Protein AF-A0A523PWW1-F1 (afdb_monomer_lite)

Structure (mmCIF, N/CA/C/O backbone):
data_AF-A0A523PWW1-F1
#
_entry.id   AF-A0A523PWW1-F1
#
loop_
_atom_site.group_PDB
_atom_site.id
_atom_site.type_symbol
_atom_site.label_atom_id
_atom_site.label_alt_id
_atom_site.label_comp_id
_atom_site.label_asym_id
_atom_site.label_entity_id
_atom_site.label_seq_id
_atom_site.pdbx_PDB_ins_code
_atom_site.Cartn_x
_atom_site.Cartn_y
_atom_site.Cartn_z
_atom_site.occupancy
_atom_site.B_iso_or_equiv
_atom_site.auth_seq_id
_atom_site.auth_comp_id
_atom_site.auth_asym_id
_atom_site.auth_atom_id
_atom_site.pdbx_PDB_model_num
ATOM 1 N N . MET A 1 1 ? 11.930 -10.398 27.145 1.00 34.47 1 MET A N 1
ATOM 2 C CA . MET A 1 1 ? 10.927 -10.037 28.174 1.00 34.47 1 MET A CA 1
ATOM 3 C C . MET A 1 1 ? 10.268 -8.745 27.721 1.00 34.47 1 MET A C 1
ATOM 5 O O . MET A 1 1 ? 10.988 -7.777 27.529 1.00 34.47 1 MET A O 1
ATOM 9 N N . THR A 1 2 ? 8.967 -8.759 27.427 1.00 40.06 2 THR A N 1
ATOM 10 C CA . THR A 1 2 ? 8.232 -7.595 26.896 1.00 40.06 2 THR A CA 1
ATOM 11 C C . THR A 1 2 ? 8.011 -6.539 27.982 1.00 40.06 2 THR A C 1
ATOM 13 O O . THR A 1 2 ? 7.953 -6.865 29.172 1.00 40.06 2 THR A O 1
ATOM 16 N N . ASN A 1 3 ? 7.827 -5.278 27.579 1.00 47.38 3 ASN A N 1
ATOM 17 C CA . ASN A 1 3 ? 7.502 -4.171 28.491 1.00 47.38 3 ASN A CA 1
ATOM 18 C C . ASN A 1 3 ? 6.220 -4.427 29.312 1.00 47.38 3 ASN A C 1
ATOM 20 O O . ASN A 1 3 ? 6.036 -3.839 30.374 1.00 47.38 3 ASN A O 1
ATOM 24 N N . PHE A 1 4 ? 5.356 -5.342 28.859 1.00 46.84 4 PHE A N 1
ATOM 25 C CA . PHE A 1 4 ? 4.123 -5.742 29.539 1.00 46.84 4 PHE A CA 1
ATOM 26 C C . PHE A 1 4 ? 4.321 -6.610 30.794 1.00 46.84 4 PHE A C 1
ATOM 28 O O . PHE A 1 4 ? 3.427 -6.654 31.636 1.00 46.84 4 PHE A O 1
ATOM 35 N N . VAL A 1 5 ? 5.465 -7.286 30.960 1.00 45.06 5 VAL A N 1
ATOM 36 C CA . VAL A 1 5 ? 5.684 -8.236 32.077 1.00 45.06 5 VAL A CA 1
ATOM 37 C C . VAL A 1 5 ? 6.256 -7.553 33.331 1.00 45.06 5 VAL A C 1
ATOM 39 O O . VAL A 1 5 ? 6.226 -8.119 34.421 1.00 45.06 5 VAL A O 1
ATOM 42 N N . MET A 1 6 ? 6.736 -6.309 33.221 1.00 41.34 6 MET A N 1
ATOM 43 C CA . MET A 1 6 ? 7.438 -5.607 34.310 1.00 41.34 6 MET A CA 1
ATOM 44 C C . MET A 1 6 ? 6.526 -5.014 35.398 1.00 41.34 6 MET A C 1
ATOM 46 O O . MET A 1 6 ? 7.018 -4.512 36.406 1.00 41.34 6 MET A O 1
ATOM 50 N N . SER A 1 7 ? 5.204 -5.101 35.259 1.00 43.38 7 SER A N 1
ATOM 51 C CA . SER A 1 7 ? 4.273 -4.657 36.298 1.00 43.38 7 SER A CA 1
ATOM 52 C C . SER A 1 7 ? 3.222 -5.724 36.558 1.00 43.38 7 SER A C 1
ATOM 54 O O . SER A 1 7 ? 2.503 -6.116 35.640 1.00 43.38 7 SER A O 1
ATOM 56 N N . LYS A 1 8 ? 3.082 -6.143 37.821 1.00 37.78 8 LYS A N 1
ATOM 57 C CA . LYS A 1 8 ? 1.911 -6.881 38.311 1.00 37.78 8 LYS A CA 1
ATOM 58 C C . LYS A 1 8 ? 0.672 -5.983 38.194 1.00 37.78 8 LYS A C 1
ATOM 60 O O . LYS A 1 8 ? 0.225 -5.403 39.179 1.00 37.78 8 LYS A O 1
ATOM 65 N N . PHE A 1 9 ? 0.123 -5.831 36.992 1.00 48.97 9 PHE A N 1
ATOM 66 C CA . PHE A 1 9 ? -1.240 -5.345 36.846 1.00 48.97 9 PHE A CA 1
ATOM 67 C C . PHE A 1 9 ? -2.155 -6.471 37.315 1.00 48.97 9 PHE A C 1
ATOM 69 O O . PHE A 1 9 ? -2.213 -7.534 36.703 1.00 48.97 9 PHE A O 1
ATOM 76 N N . VAL A 1 10 ? -2.857 -6.246 38.423 1.00 49.38 10 VAL A N 1
ATOM 77 C CA . VAL A 1 10 ? -4.051 -7.029 38.734 1.00 49.38 10 VAL A CA 1
ATOM 78 C C . VAL A 1 10 ? -5.011 -6.788 37.570 1.00 49.38 10 VAL A C 1
ATOM 80 O O . VAL A 1 10 ? -5.411 -5.647 37.329 1.00 49.38 10 VAL A O 1
ATOM 83 N N . ILE A 1 11 ? -5.310 -7.831 36.794 1.00 56.62 11 ILE A N 1
ATOM 84 C CA . ILE A 1 11 ? -6.313 -7.753 35.730 1.00 56.62 11 ILE A CA 1
ATOM 85 C C . ILE A 1 11 ? -7.660 -7.623 36.432 1.00 56.62 11 ILE A C 1
ATOM 87 O O . ILE A 1 11 ? -8.215 -8.608 36.902 1.00 56.62 11 ILE A O 1
ATOM 91 N N . ILE A 1 12 ? -8.148 -6.391 36.556 1.00 68.12 12 ILE A N 1
ATOM 92 C CA . ILE A 1 12 ? -9.502 -6.129 37.039 1.00 68.12 12 ILE A CA 1
ATOM 93 C C . ILE A 1 12 ? -10.409 -6.132 35.815 1.00 68.12 12 ILE A C 1
ATOM 95 O O . ILE A 1 12 ? -10.272 -5.269 34.939 1.00 68.12 12 ILE A O 1
ATOM 99 N N . MET A 1 13 ? -11.324 -7.097 35.777 1.00 83.75 13 MET A N 1
ATOM 100 C CA . MET A 1 13 ? -12.332 -7.200 34.726 1.00 83.75 13 MET A CA 1
ATOM 101 C C . MET A 1 13 ? -13.246 -5.967 34.747 1.00 83.75 13 MET A C 1
ATOM 103 O O . MET A 1 13 ? -13.501 -5.353 35.793 1.00 83.75 13 MET A O 1
ATOM 107 N N . ILE A 1 14 ? -13.789 -5.598 33.592 1.00 89.75 14 ILE A N 1
ATOM 108 C CA . ILE A 1 14 ? -14.749 -4.503 33.475 1.00 89.75 14 ILE A CA 1
ATOM 109 C C . ILE A 1 14 ? -16.017 -4.805 34.280 1.00 89.75 14 ILE A C 1
ATOM 111 O O . ILE A 1 14 ? -16.565 -3.912 34.920 1.00 89.75 14 ILE A O 1
ATOM 115 N N . SER A 1 15 ? -16.440 -6.071 34.324 1.00 90.75 15 SER A N 1
ATOM 116 C CA . SER A 1 15 ? -17.590 -6.535 35.106 1.00 90.75 15 SER A CA 1
ATOM 117 C C . SER A 1 15 ? -17.409 -6.267 36.602 1.00 90.75 15 SER A C 1
ATOM 119 O O . SER A 1 15 ? -18.285 -5.680 37.239 1.00 90.75 15 SER A O 1
ATOM 121 N N . GLU A 1 16 ? -16.243 -6.617 37.146 1.00 90.31 16 GLU A N 1
ATOM 122 C CA . GLU A 1 16 ? -15.868 -6.363 38.539 1.00 90.31 16 GLU A CA 1
ATOM 123 C C . GLU A 1 16 ? -15.767 -4.869 38.828 1.00 90.31 16 GLU A C 1
ATOM 125 O O . GLU A 1 16 ? -16.288 -4.397 39.836 1.00 90.31 16 GLU A O 1
ATOM 130 N N . THR A 1 17 ? -15.155 -4.111 37.917 1.00 91.50 17 THR A N 1
ATOM 131 C CA . THR A 1 17 ? -15.020 -2.656 38.042 1.00 91.50 17 THR A CA 1
ATOM 132 C C . THR A 1 17 ? -16.388 -1.985 38.160 1.00 91.50 17 THR A C 1
ATOM 134 O O . THR A 1 17 ? -16.611 -1.193 39.076 1.00 91.50 17 THR A O 1
ATOM 137 N N . LEU A 1 18 ? -17.327 -2.341 37.279 1.00 93.44 18 LEU A N 1
ATOM 138 C CA . LEU A 1 18 ? -18.691 -1.814 37.306 1.00 93.44 18 LEU A CA 1
ATOM 139 C C . LEU A 1 18 ? -19.416 -2.236 38.590 1.00 93.44 18 LEU A C 1
ATOM 141 O O . LEU A 1 18 ? -19.925 -1.385 39.321 1.00 93.44 18 LEU A O 1
ATOM 145 N N . LYS A 1 19 ? -19.412 -3.532 38.919 1.00 93.31 19 LYS A N 1
ATOM 146 C CA . LYS A 1 19 ? -20.115 -4.061 40.096 1.00 93.31 19 LYS A CA 1
ATOM 147 C C . LYS A 1 19 ? -19.612 -3.438 41.400 1.00 93.31 19 LYS A C 1
ATOM 149 O O . LYS A 1 19 ? -20.423 -3.039 42.243 1.00 93.31 19 LYS A O 1
ATOM 154 N N . ASN A 1 20 ? -18.295 -3.320 41.554 1.00 92.06 20 ASN A N 1
ATOM 155 C CA . ASN A 1 20 ? -17.672 -2.707 42.725 1.00 92.06 20 ASN A CA 1
ATOM 156 C C . ASN A 1 20 ? -18.024 -1.225 42.805 1.00 92.06 20 ASN A C 1
ATOM 158 O O . ASN A 1 20 ? -18.448 -0.756 43.857 1.00 92.06 20 ASN A O 1
ATOM 162 N N . GLN A 1 21 ? -17.940 -0.502 41.687 1.00 94.19 21 GLN A N 1
ATOM 163 C CA . GLN A 1 21 ? -18.234 0.924 41.677 1.00 94.19 21 GLN A CA 1
ATOM 164 C C . GLN A 1 21 ? -19.707 1.221 41.977 1.00 94.19 21 GLN A C 1
ATOM 166 O O . GLN A 1 21 ? -19.997 2.116 42.768 1.00 94.19 21 GLN A O 1
ATOM 171 N N . ARG A 1 22 ? -20.653 0.449 41.430 1.00 95.12 22 ARG A N 1
ATOM 172 C CA . ARG A 1 22 ? -22.072 0.604 41.785 1.00 95.12 22 ARG A CA 1
ATOM 173 C C . ARG A 1 22 ? -22.315 0.328 43.268 1.00 95.12 22 ARG A C 1
ATOM 175 O O . ARG A 1 22 ? -23.068 1.063 43.902 1.00 95.12 22 ARG A O 1
ATOM 182 N N . THR A 1 23 ? -21.674 -0.705 43.815 1.00 93.06 23 THR A N 1
ATOM 183 C CA . THR A 1 23 ? -21.789 -1.053 45.240 1.00 93.06 23 THR A CA 1
ATOM 184 C C . THR A 1 23 ? -21.196 0.044 46.129 1.00 93.06 23 THR A C 1
ATOM 186 O O . THR A 1 23 ? -21.825 0.423 47.110 1.00 93.06 23 THR A O 1
ATOM 189 N N . ASN A 1 24 ? -20.060 0.631 45.739 1.00 93.31 24 ASN A N 1
ATOM 190 C CA . ASN A 1 24 ? -19.446 1.772 46.427 1.00 93.31 24 ASN A CA 1
ATOM 191 C C . ASN A 1 24 ? -20.328 3.026 46.394 1.00 93.31 24 ASN A C 1
ATOM 193 O O . ASN A 1 24 ? -20.355 3.788 47.355 1.00 93.31 24 ASN A O 1
ATOM 197 N N . LEU A 1 25 ? -21.067 3.236 45.303 1.00 92.06 25 LEU A N 1
ATOM 198 C CA . LEU A 1 25 ? -22.053 4.312 45.196 1.00 92.06 25 LEU A CA 1
ATOM 199 C C . LEU A 1 25 ? -23.350 4.013 45.971 1.00 92.06 25 LEU A C 1
ATOM 201 O O . LEU A 1 25 ? -24.214 4.881 46.046 1.00 92.06 25 LEU A O 1
ATOM 205 N N . GLY A 1 26 ? -23.509 2.803 46.522 1.00 92.56 26 GLY A N 1
ATOM 206 C CA . GLY A 1 26 ? -24.716 2.378 47.235 1.00 92.56 26 GLY A CA 1
ATOM 207 C C . GLY A 1 26 ? -25.952 2.233 46.342 1.00 92.56 26 GLY A C 1
ATOM 208 O O . GLY A 1 26 ? -27.064 2.156 46.856 1.00 92.56 26 GLY A O 1
ATOM 209 N N . LEU A 1 27 ? -25.775 2.200 45.017 1.00 92.94 27 LEU A N 1
ATOM 210 C CA . LEU A 1 27 ? -26.879 2.248 44.060 1.00 92.94 27 LEU A CA 1
ATOM 211 C C . LEU A 1 27 ? -27.406 0.853 43.717 1.00 92.94 27 LEU A C 1
ATOM 213 O O . LEU A 1 27 ? -26.656 -0.115 43.510 1.00 92.94 27 LEU A O 1
ATOM 217 N N . LYS A 1 28 ? -28.724 0.751 43.567 1.00 94.25 28 LYS A N 1
ATOM 218 C CA . LYS A 1 28 ? -29.357 -0.435 42.983 1.00 94.25 28 LYS A CA 1
ATOM 219 C C . LYS A 1 28 ? -29.113 -0.467 41.475 1.00 94.25 28 LYS A C 1
ATOM 221 O O . LYS A 1 28 ? -28.943 0.558 40.820 1.00 94.25 28 LYS A O 1
ATOM 226 N N . ILE A 1 29 ? -29.148 -1.667 40.897 1.00 92.38 29 ILE A N 1
ATOM 227 C CA . ILE A 1 29 ? -29.027 -1.858 39.442 1.00 92.38 29 ILE A CA 1
ATOM 228 C C . ILE A 1 29 ? -30.094 -1.045 38.674 1.00 92.38 29 ILE A C 1
ATOM 230 O O . ILE A 1 29 ? -29.803 -0.505 37.613 1.00 92.38 29 ILE A O 1
ATOM 234 N N . GLN A 1 30 ? -31.304 -0.910 39.228 1.00 93.19 30 GLN A N 1
ATOM 235 C CA . GLN A 1 30 ? -32.384 -0.112 38.638 1.00 93.19 30 GLN A CA 1
ATOM 236 C C . GLN A 1 30 ? -32.051 1.389 38.592 1.00 93.19 30 GLN A C 1
ATOM 238 O O . GLN A 1 30 ? -32.279 2.039 37.580 1.00 93.19 30 GLN A O 1
ATOM 243 N N . GLU A 1 31 ? -31.466 1.941 39.654 1.00 92.31 31 GLU A N 1
ATOM 244 C CA . GLU A 1 31 ? -31.059 3.354 39.697 1.00 92.31 31 GLU A CA 1
ATOM 245 C C . GLU A 1 31 ? -29.915 3.618 38.714 1.00 92.31 31 GLU A C 1
ATOM 247 O O . GLU A 1 31 ? -29.895 4.627 38.014 1.00 92.31 31 GLU A O 1
ATOM 252 N N . MET A 1 32 ? -28.993 2.661 38.594 1.00 94.06 32 MET A N 1
ATOM 253 C CA . MET A 1 32 ? -27.903 2.744 37.627 1.00 94.06 32 MET A CA 1
ATOM 254 C C . MET A 1 32 ? -28.390 2.637 36.173 1.00 94.06 32 MET A C 1
ATOM 256 O O . MET A 1 32 ? -27.830 3.274 35.279 1.00 94.06 32 MET A O 1
ATOM 260 N N . SER A 1 33 ? -29.463 1.879 35.938 1.00 95.38 33 SER A N 1
ATOM 261 C CA . SER A 1 33 ? -30.157 1.823 34.647 1.00 95.38 33 SER A CA 1
ATOM 262 C C . SER A 1 33 ? -30.680 3.198 34.246 1.00 95.38 33 SER A C 1
ATOM 264 O O . SER A 1 33 ? -30.379 3.661 33.146 1.00 95.38 33 SER A O 1
ATOM 266 N N . SER A 1 34 ? -31.338 3.907 35.167 1.00 91.94 34 SER A N 1
ATOM 267 C CA . SER A 1 34 ? -31.795 5.281 34.934 1.00 91.94 34 SER A CA 1
ATOM 268 C C . SER A 1 34 ? -30.639 6.248 34.664 1.00 91.94 34 SER A C 1
ATOM 270 O O . SER A 1 34 ? -30.729 7.063 33.751 1.00 91.94 34 SER A O 1
ATOM 272 N N . ASN A 1 35 ? -29.533 6.136 35.407 1.00 91.94 35 ASN A N 1
ATOM 273 C CA . ASN A 1 35 ? -28.383 7.038 35.260 1.00 91.94 35 ASN A CA 1
ATOM 274 C C . ASN A 1 35 ? -27.627 6.856 33.939 1.00 91.94 35 ASN A C 1
ATOM 276 O O . ASN A 1 35 ? -27.076 7.812 33.404 1.00 91.94 35 ASN A O 1
ATOM 280 N N . THR A 1 36 ? -27.557 5.624 33.439 1.00 92.56 36 THR A N 1
ATOM 281 C CA . THR A 1 36 ? -26.804 5.289 32.221 1.00 92.56 36 THR A CA 1
ATOM 282 C C . THR A 1 36 ? -27.681 5.262 30.970 1.00 92.56 36 THR A C 1
ATOM 284 O O . THR A 1 36 ? -27.154 5.245 29.860 1.00 92.56 36 THR A O 1
ATOM 287 N N . GLY A 1 37 ? -29.009 5.211 31.119 1.00 92.50 37 GLY A N 1
ATOM 288 C CA . GLY A 1 37 ? -29.938 4.965 30.013 1.00 92.50 37 GLY A CA 1
ATOM 289 C C . GLY A 1 37 ? -29.841 3.549 29.430 1.00 92.50 37 GLY A C 1
ATOM 290 O O . GLY A 1 37 ? -30.371 3.289 28.351 1.00 92.50 37 GLY A O 1
ATOM 291 N N . ILE A 1 38 ? -29.149 2.630 30.112 1.00 94.56 38 ILE A N 1
ATOM 292 C CA . ILE A 1 38 ? -28.976 1.237 29.691 1.00 94.56 38 ILE A CA 1
ATOM 293 C C . ILE A 1 38 ? -29.984 0.376 30.443 1.00 94.56 38 ILE A C 1
ATOM 295 O O . ILE A 1 38 ? -30.076 0.457 31.665 1.00 94.56 38 ILE A O 1
ATOM 299 N N . ASP A 1 39 ? -30.696 -0.490 29.721 1.00 95.69 39 ASP A N 1
ATOM 300 C CA . ASP A 1 39 ? -31.660 -1.426 30.303 1.00 95.69 39 ASP A CA 1
ATOM 301 C C . ASP A 1 39 ? -31.079 -2.242 31.476 1.00 95.69 39 ASP A C 1
ATOM 303 O O . ASP A 1 39 ? -29.933 -2.708 31.449 1.00 95.69 39 ASP A O 1
ATOM 307 N N . GLN A 1 40 ? -31.909 -2.454 32.496 1.00 95.06 40 GLN A N 1
ATOM 308 C CA . GLN A 1 40 ? -31.541 -3.114 33.742 1.00 95.06 40 GLN A CA 1
ATOM 309 C C . GLN A 1 40 ? -30.978 -4.530 33.527 1.00 95.06 40 GLN A C 1
ATOM 311 O O . GLN A 1 40 ? -29.976 -4.912 34.146 1.00 95.06 40 GLN A O 1
ATOM 316 N N . ALA A 1 41 ? -31.600 -5.321 32.649 1.00 94.06 41 ALA A N 1
ATOM 317 C CA . ALA A 1 41 ? -31.161 -6.684 32.373 1.00 94.06 41 ALA A CA 1
ATOM 318 C C . ALA A 1 41 ? -29.829 -6.688 31.615 1.00 94.06 41 ALA A C 1
ATOM 320 O O . ALA A 1 41 ? -28.993 -7.575 31.818 1.00 94.06 41 ALA A O 1
ATOM 321 N N . LEU A 1 42 ? -29.608 -5.692 30.756 1.00 95.06 42 LEU A N 1
ATOM 322 C CA . LEU A 1 42 ? -28.357 -5.532 30.027 1.00 95.06 42 LEU A CA 1
ATOM 323 C C . LEU A 1 42 ? -27.203 -5.105 30.948 1.00 95.06 42 LEU A C 1
ATOM 325 O O . LEU A 1 42 ? -26.142 -5.728 30.891 1.00 95.06 42 LEU A O 1
ATOM 329 N N . LEU A 1 43 ? -27.423 -4.144 31.851 1.00 94.81 43 LEU A N 1
ATOM 330 C CA . LEU A 1 43 ? -26.447 -3.776 32.888 1.00 94.81 43 LEU A CA 1
ATOM 331 C C . LEU A 1 43 ? -26.074 -4.963 33.778 1.00 94.81 43 LEU A C 1
ATOM 333 O O . LEU A 1 43 ? -24.897 -5.191 34.049 1.00 94.81 43 LEU A O 1
ATOM 337 N N . SER A 1 44 ? -27.060 -5.769 34.180 1.00 94.50 44 SER A N 1
ATOM 338 C CA . SER A 1 44 ? -26.809 -6.980 34.967 1.00 94.50 44 SER A CA 1
ATOM 339 C C . SER A 1 44 ? -25.909 -7.978 34.226 1.00 94.50 44 SER A C 1
ATOM 341 O O . SER A 1 44 ? -25.020 -8.591 34.824 1.00 94.50 44 SER A O 1
ATOM 343 N N . LYS A 1 45 ? -26.076 -8.119 32.904 1.00 94.94 45 LYS A N 1
ATOM 344 C CA . LYS A 1 45 ? -25.196 -8.958 32.071 1.00 94.94 45 LYS A CA 1
ATOM 345 C C . LYS A 1 45 ? -23.771 -8.405 31.988 1.00 94.94 45 LYS A C 1
ATOM 347 O O . LYS A 1 45 ? -22.841 -9.206 31.958 1.00 94.94 45 LYS A O 1
ATOM 352 N N . TYR A 1 46 ? -23.598 -7.083 31.993 1.00 94.19 46 TYR A N 1
ATOM 353 C CA . TYR A 1 46 ? -22.275 -6.452 32.034 1.00 94.19 46 TYR A CA 1
ATOM 354 C C . TYR A 1 46 ? -21.583 -6.662 33.385 1.00 94.19 46 TYR A C 1
ATOM 356 O O . TYR A 1 46 ? -20.462 -7.158 33.421 1.00 94.19 46 TYR A O 1
ATOM 364 N N . GLU A 1 47 ? -22.262 -6.394 34.505 1.00 93.56 47 GLU A N 1
ATOM 365 C CA . GLU A 1 47 ? -21.697 -6.590 35.855 1.00 93.56 47 GLU A CA 1
ATOM 366 C C . GLU A 1 47 ? -21.425 -8.059 36.206 1.00 93.56 47 GLU A C 1
ATOM 368 O O . GLU A 1 47 ? -20.622 -8.350 37.090 1.00 93.56 47 GLU A O 1
ATOM 373 N N . SER A 1 48 ? -22.087 -8.999 35.528 1.00 91.12 48 SER A N 1
ATOM 374 C CA . SER A 1 48 ? -21.831 -10.437 35.682 1.00 91.12 48 SER A CA 1
ATOM 375 C C . SER A 1 48 ? -20.802 -10.995 34.697 1.00 91.12 48 SER A C 1
ATOM 377 O O . SER A 1 48 ? -20.494 -12.180 34.771 1.00 91.12 48 SER A O 1
ATOM 379 N N . GLY A 1 49 ? -20.297 -10.186 33.757 1.00 87.56 49 GLY A N 1
ATOM 380 C CA . GLY A 1 49 ? -19.366 -10.637 32.715 1.00 87.56 49 GLY A CA 1
ATOM 381 C C . GLY A 1 49 ? -19.990 -11.556 31.658 1.00 87.56 49 GLY A C 1
ATOM 382 O O . GLY A 1 49 ? -19.287 -12.061 30.792 1.00 87.56 49 GLY A O 1
ATOM 383 N N . LYS A 1 50 ? -21.315 -11.764 31.678 1.00 88.88 50 LYS A N 1
ATOM 384 C CA . LYS A 1 50 ? -22.027 -12.580 30.675 1.00 88.88 50 LYS A CA 1
ATOM 385 C C . LYS A 1 50 ? -22.078 -11.918 29.299 1.00 88.88 50 LYS A C 1
ATOM 387 O O . LYS A 1 50 ? -22.409 -12.572 28.312 1.00 88.88 50 LYS A O 1
ATOM 392 N N . ARG A 1 51 ? -21.843 -10.606 29.232 1.00 87.94 51 ARG A N 1
ATOM 393 C CA . ARG A 1 51 ? -21.794 -9.838 27.988 1.00 87.94 51 ARG A CA 1
ATOM 394 C C . ARG A 1 51 ? -20.809 -8.685 28.136 1.00 87.94 51 ARG A C 1
ATOM 396 O O . ARG A 1 51 ? -20.771 -8.055 29.186 1.00 87.94 51 ARG A O 1
ATOM 403 N N . ASN A 1 52 ? -20.106 -8.360 27.056 1.00 86.81 52 ASN A N 1
ATOM 404 C CA . ASN A 1 52 ? -19.240 -7.185 27.013 1.00 86.81 52 ASN A CA 1
ATOM 405 C C . ASN A 1 52 ? -20.026 -5.944 26.553 1.00 86.81 52 ASN A C 1
ATOM 407 O O . ASN A 1 52 ? -20.852 -6.056 25.634 1.00 86.81 52 ASN A O 1
ATOM 411 N N . PRO A 1 53 ? -19.788 -4.763 27.152 1.00 90.69 53 PRO A N 1
ATOM 412 C CA . PRO A 1 53 ? -20.383 -3.516 26.684 1.00 90.69 53 PRO A CA 1
ATOM 413 C C . PRO A 1 53 ? -19.968 -3.173 25.246 1.00 90.69 53 PRO A C 1
ATOM 415 O O . PRO A 1 53 ? -18.860 -3.479 24.804 1.00 90.69 53 PRO A O 1
ATOM 418 N N . SER A 1 54 ? -20.857 -2.501 24.511 1.00 88.88 54 SER A N 1
ATOM 419 C CA . SER A 1 54 ? -20.511 -1.879 23.226 1.00 88.88 54 SER A CA 1
ATOM 420 C C . SER A 1 54 ? -19.749 -0.568 23.450 1.00 88.88 54 SER A C 1
ATOM 422 O O . SER A 1 54 ? -19.827 0.016 24.529 1.00 88.88 54 SER A O 1
ATOM 424 N N . GLU A 1 55 ? -19.074 -0.053 22.417 1.00 84.62 55 GLU A N 1
ATOM 425 C CA . GLU A 1 55 ? -18.365 1.240 22.491 1.00 84.62 55 GLU A CA 1
ATOM 426 C C . GLU A 1 55 ? -19.270 2.387 22.962 1.00 84.62 55 GLU A C 1
ATOM 428 O O . GLU A 1 55 ? -18.878 3.180 23.816 1.00 84.62 55 GLU A O 1
ATOM 433 N N . ASN A 1 56 ? -20.505 2.446 22.454 1.00 86.88 56 ASN A N 1
ATOM 434 C CA . ASN A 1 56 ? -21.469 3.475 22.847 1.00 86.88 56 ASN A CA 1
ATOM 435 C C . ASN A 1 56 ? -21.874 3.330 24.320 1.00 86.88 56 ASN A C 1
ATOM 437 O O . ASN A 1 56 ? -21.976 4.324 25.034 1.00 86.88 56 ASN A O 1
ATOM 441 N N . HIS A 1 57 ? -22.048 2.095 24.799 1.00 93.50 57 HIS A N 1
ATOM 442 C CA . HIS A 1 57 ? -22.366 1.850 26.202 1.00 93.50 57 HIS A CA 1
ATOM 443 C C . HIS A 1 57 ? -21.195 2.170 27.131 1.00 93.50 57 HIS A C 1
ATOM 445 O O . HIS A 1 57 ? -21.440 2.625 28.237 1.00 93.50 57 HIS A O 1
ATOM 451 N N . ILE A 1 58 ? -19.936 2.010 26.711 1.00 93.69 58 ILE A N 1
ATOM 452 C CA . ILE A 1 58 ? -18.776 2.388 27.540 1.00 93.69 58 ILE A CA 1
ATOM 453 C C . ILE A 1 58 ? -18.784 3.875 27.899 1.00 93.69 58 ILE A C 1
ATOM 455 O O . ILE A 1 58 ? -18.400 4.226 29.012 1.00 93.69 58 ILE A O 1
ATOM 459 N N . ILE A 1 59 ? -19.233 4.739 26.986 1.00 91.25 59 ILE A N 1
ATOM 460 C CA . ILE A 1 59 ? -19.352 6.179 27.248 1.00 91.25 59 ILE A CA 1
ATOM 461 C C . ILE A 1 59 ? -20.410 6.420 28.330 1.00 91.25 59 ILE A C 1
ATOM 463 O O . ILE A 1 59 ? -20.104 7.006 29.362 1.00 91.25 59 ILE A O 1
ATOM 467 N N . ALA A 1 60 ? -21.612 5.868 28.147 1.00 93.06 60 ALA A N 1
ATOM 468 C CA . ALA A 1 60 ? -22.699 5.996 29.117 1.00 93.06 60 ALA A CA 1
ATOM 469 C C . ALA A 1 60 ? -22.359 5.388 30.493 1.00 93.06 60 ALA A C 1
ATOM 471 O O . ALA A 1 60 ? -22.700 5.948 31.532 1.00 93.06 60 ALA A O 1
ATOM 472 N N . LEU A 1 61 ? -21.654 4.253 30.511 1.00 95.00 61 LEU A N 1
ATOM 473 C CA . LEU A 1 61 ? -21.179 3.602 31.733 1.00 95.00 61 LEU A CA 1
ATOM 474 C C . LEU A 1 61 ? -20.123 4.448 32.452 1.00 95.00 61 LEU A C 1
ATOM 476 O O . LEU A 1 61 ? -20.163 4.533 33.676 1.00 95.00 61 LEU A O 1
ATOM 480 N N . ALA A 1 62 ? -19.199 5.077 31.718 1.00 94.44 62 ALA A N 1
ATOM 481 C CA . ALA A 1 62 ? -18.191 5.961 32.302 1.00 94.44 62 ALA A CA 1
ATOM 482 C C . ALA A 1 62 ? -18.847 7.118 33.062 1.00 94.44 62 ALA A C 1
ATOM 484 O O . ALA A 1 62 ? -18.512 7.361 34.223 1.00 94.44 62 ALA A O 1
ATOM 485 N N . ASP A 1 63 ? -19.835 7.757 32.439 1.00 92.75 63 ASP A N 1
ATOM 486 C CA . ASP A 1 63 ? -20.561 8.872 33.040 1.00 92.75 63 ASP A CA 1
ATOM 487 C C . ASP A 1 63 ? -21.417 8.408 34.232 1.00 92.75 63 ASP A C 1
ATOM 489 O O . ASP A 1 63 ? -21.292 8.947 35.334 1.00 92.75 63 ASP A O 1
ATOM 493 N N . GLY A 1 64 ? -22.229 7.356 34.062 1.00 92.06 64 GLY A N 1
ATOM 494 C CA . GLY A 1 64 ? -23.159 6.890 35.099 1.00 92.06 64 GLY A CA 1
ATOM 495 C C . GLY A 1 64 ? -22.484 6.271 36.328 1.00 92.06 64 GLY A C 1
ATOM 496 O O . GLY A 1 64 ? -22.905 6.526 37.457 1.00 92.06 64 GLY A O 1
ATOM 497 N N . TYR A 1 65 ? -21.399 5.511 36.137 1.00 93.75 65 TYR A N 1
ATOM 498 C CA . TYR A 1 65 ? -20.618 4.932 37.240 1.00 93.75 65 TYR A CA 1
ATOM 499 C C . TYR A 1 65 ? -19.553 5.904 37.780 1.00 93.75 65 TYR A C 1
ATOM 501 O O . TYR A 1 65 ? -18.872 5.591 38.761 1.00 93.75 65 TYR A O 1
ATOM 509 N N . LYS A 1 66 ? -19.410 7.090 37.167 1.00 92.88 66 LYS A N 1
ATOM 510 C CA . LYS A 1 66 ? -18.392 8.101 37.499 1.00 92.88 66 LYS A CA 1
ATOM 511 C C . LYS A 1 66 ? -16.968 7.538 37.442 1.00 92.88 66 LYS A C 1
ATOM 513 O O . LYS A 1 66 ? -16.143 7.797 38.318 1.00 92.88 66 LYS A O 1
ATOM 518 N N . ILE A 1 67 ? -16.690 6.741 36.415 1.00 92.31 67 ILE A N 1
ATOM 519 C CA . ILE A 1 67 ? -15.378 6.138 36.165 1.00 92.31 67 ILE A CA 1
ATOM 520 C C . ILE A 1 67 ? -14.741 6.873 34.987 1.00 92.31 67 ILE A C 1
ATOM 522 O O . ILE A 1 67 ? -15.406 7.062 33.968 1.00 92.31 67 ILE A O 1
ATOM 526 N N . PRO A 1 68 ? -13.452 7.254 35.050 1.00 92.62 68 PRO A N 1
ATOM 527 C CA . PRO A 1 68 ? -12.791 7.877 33.912 1.00 92.62 68 PRO A CA 1
ATOM 528 C C . PRO A 1 68 ? -12.945 7.033 32.637 1.00 92.62 68 PRO A C 1
ATOM 530 O O . PRO A 1 68 ? -12.518 5.879 32.596 1.00 92.62 68 PRO A O 1
ATOM 533 N N . LEU A 1 69 ? -13.475 7.618 31.554 1.00 89.81 69 LEU A N 1
ATOM 534 C CA . LEU A 1 69 ? -13.689 6.915 30.275 1.00 89.81 69 LEU A CA 1
ATOM 535 C C . LEU A 1 69 ? -12.422 6.205 29.772 1.00 89.81 69 LEU A C 1
ATOM 537 O O . LEU A 1 69 ? -12.479 5.107 29.220 1.00 89.81 69 LEU A O 1
ATOM 541 N N . ARG A 1 70 ? -11.252 6.817 29.994 1.00 86.50 70 ARG A N 1
ATOM 542 C CA . ARG A 1 70 ? -9.949 6.229 29.644 1.00 86.50 70 ARG A CA 1
ATOM 543 C C . ARG A 1 70 ? -9.670 4.917 30.380 1.00 86.50 70 ARG A C 1
ATOM 545 O O . ARG A 1 70 ? -9.008 4.053 29.812 1.00 86.50 70 ARG A O 1
ATOM 552 N N . GLN A 1 71 ? -10.134 4.776 31.618 1.00 89.12 71 GLN A N 1
ATOM 553 C CA . GLN A 1 71 ? -9.972 3.559 32.408 1.00 89.12 71 GLN A CA 1
ATOM 554 C C . GLN A 1 71 ? -10.859 2.438 31.859 1.00 89.12 71 GLN A C 1
ATOM 556 O O . GLN A 1 71 ? -10.330 1.386 31.507 1.00 89.12 71 GLN A O 1
ATOM 561 N N . LEU A 1 72 ? -12.165 2.683 31.684 1.00 90.12 72 LEU A N 1
ATOM 562 C CA . LEU A 1 72 ? -13.088 1.673 31.142 1.00 90.12 72 LEU A CA 1
ATOM 563 C C . LEU A 1 72 ? -12.723 1.255 29.715 1.00 90.12 72 LEU A C 1
ATOM 565 O O . LEU A 1 72 ? -12.733 0.067 29.398 1.00 90.12 72 LEU A O 1
ATOM 569 N N . ARG A 1 73 ? -12.322 2.208 28.860 1.00 88.81 73 ARG A N 1
ATOM 570 C CA . ARG A 1 73 ? -11.829 1.883 27.512 1.00 88.81 73 ARG A CA 1
ATOM 571 C C . ARG A 1 73 ? -10.603 0.980 27.550 1.00 88.81 73 ARG A C 1
ATOM 573 O O . ARG A 1 73 ? -10.522 0.052 26.753 1.00 88.81 73 ARG A O 1
ATOM 580 N N . ARG A 1 74 ? -9.660 1.236 28.461 1.00 86.38 74 ARG A N 1
ATOM 581 C CA . ARG A 1 74 ? -8.456 0.407 28.606 1.00 86.38 74 ARG A CA 1
ATOM 582 C C . ARG A 1 74 ? -8.815 -1.021 29.007 1.00 86.38 74 ARG A C 1
ATOM 584 O O . ARG A 1 74 ? -8.300 -1.946 28.394 1.00 86.38 74 ARG A O 1
ATOM 591 N N . GLN A 1 75 ? -9.709 -1.187 29.981 1.00 88.25 75 GLN A N 1
ATOM 592 C CA . GLN A 1 75 ? -10.166 -2.505 30.431 1.00 88.25 75 GLN A CA 1
ATOM 593 C C . GLN A 1 75 ? -10.899 -3.264 29.322 1.00 88.25 75 GLN A C 1
ATOM 595 O O . GLN A 1 75 ? -10.535 -4.393 29.019 1.00 88.25 75 GLN A O 1
ATOM 600 N N . MET A 1 76 ? -11.853 -2.622 28.642 1.00 87.94 76 MET A N 1
ATOM 601 C CA . MET A 1 76 ? -12.569 -3.247 27.526 1.00 87.94 76 MET A CA 1
ATOM 602 C C . MET A 1 76 ? -11.617 -3.675 26.400 1.00 87.94 76 MET A C 1
ATOM 604 O O . MET A 1 76 ? -11.772 -4.761 25.848 1.00 87.94 76 MET A O 1
ATOM 608 N N . LEU A 1 77 ? -10.656 -2.827 26.015 1.00 87.19 77 LEU A N 1
ATOM 609 C CA . LEU A 1 77 ? -9.692 -3.182 24.971 1.00 87.19 77 LEU A CA 1
ATOM 610 C C . LEU A 1 77 ? -8.789 -4.334 25.415 1.00 87.19 77 LEU A C 1
ATOM 612 O O . LEU A 1 77 ? -8.562 -5.244 24.623 1.00 87.19 77 LEU A O 1
ATOM 616 N N . ALA A 1 78 ? -8.329 -4.331 26.668 1.00 85.06 78 ALA A N 1
ATOM 617 C CA . ALA A 1 78 ? -7.540 -5.427 27.220 1.00 85.06 78 ALA A CA 1
ATOM 618 C C . ALA A 1 78 ? -8.315 -6.754 27.190 1.00 85.06 78 ALA A C 1
ATOM 620 O O . ALA A 1 78 ? -7.778 -7.753 26.726 1.00 85.06 78 ALA A O 1
ATOM 621 N N . GLU A 1 79 ? -9.590 -6.759 27.587 1.00 85.19 79 GLU A N 1
ATOM 622 C CA . GLU A 1 79 ? -10.443 -7.952 27.516 1.00 85.19 79 GLU A CA 1
ATOM 623 C C . GLU A 1 79 ? -10.715 -8.401 26.080 1.00 85.19 79 GLU A C 1
ATOM 625 O O . GLU A 1 79 ? -10.673 -9.594 25.791 1.00 85.19 79 GLU A O 1
ATOM 630 N N . LYS A 1 80 ? -10.988 -7.471 25.156 1.00 85.62 80 LYS A N 1
ATOM 631 C CA . LYS A 1 80 ? -11.154 -7.802 23.731 1.00 85.62 80 LYS A CA 1
ATOM 632 C C . LYS A 1 80 ? -9.900 -8.483 23.189 1.00 85.62 80 LYS A C 1
ATOM 634 O O . LYS A 1 80 ? -10.014 -9.513 22.539 1.00 85.62 80 LYS A O 1
ATOM 639 N N . ILE A 1 81 ? -8.726 -7.926 23.480 1.00 86.31 81 ILE A N 1
ATOM 640 C CA . ILE A 1 81 ? -7.446 -8.482 23.042 1.00 86.31 81 ILE A CA 1
ATOM 641 C C . ILE A 1 81 ? -7.205 -9.849 23.689 1.00 86.31 81 ILE A C 1
ATOM 643 O O . ILE A 1 81 ? -6.869 -10.787 22.979 1.00 86.31 81 ILE A O 1
ATOM 647 N N . ALA A 1 82 ? -7.430 -9.990 24.999 1.00 83.62 82 ALA A N 1
ATOM 648 C CA . ALA A 1 82 ? -7.274 -11.262 25.699 1.00 83.62 82 ALA A CA 1
ATOM 649 C C . ALA A 1 82 ? -8.168 -12.351 25.092 1.00 83.62 82 ALA A C 1
ATOM 651 O O . ALA A 1 82 ? -7.673 -13.415 24.743 1.00 83.62 82 ALA A O 1
ATOM 652 N N . ASN A 1 83 ? -9.454 -12.065 24.866 1.00 83.69 83 ASN A N 1
ATOM 653 C CA . ASN A 1 83 ? -10.390 -13.021 24.266 1.00 83.69 83 ASN A CA 1
ATOM 654 C C . ASN A 1 83 ? -9.992 -13.459 22.847 1.00 83.69 83 ASN A C 1
ATOM 656 O O . ASN A 1 83 ? -10.344 -14.561 22.439 1.00 83.69 83 ASN A O 1
ATOM 660 N N . LEU A 1 84 ? -9.277 -12.613 22.097 1.00 85.31 84 LEU A N 1
ATOM 661 C CA . LEU A 1 84 ? -8.802 -12.949 20.753 1.00 85.31 84 LEU A CA 1
ATOM 662 C C . LEU A 1 84 ? -7.633 -13.938 20.757 1.00 85.31 84 LEU A C 1
ATOM 664 O O . LEU A 1 84 ? -7.448 -14.622 19.760 1.00 85.31 84 LEU A O 1
ATOM 668 N N . VAL A 1 85 ? -6.840 -13.991 21.831 1.00 86.19 85 VAL A N 1
ATOM 669 C CA . VAL A 1 85 ? -5.584 -14.765 21.861 1.00 86.19 85 VAL A CA 1
ATOM 670 C C . VAL A 1 85 ? -5.531 -15.810 22.971 1.00 86.19 85 VAL A C 1
ATOM 672 O O . VAL A 1 85 ? -4.603 -16.603 23.011 1.00 86.19 85 VAL A O 1
ATOM 675 N N . MET A 1 86 ? -6.502 -15.833 23.888 1.00 83.06 86 MET A N 1
ATOM 676 C CA . MET A 1 86 ? -6.449 -16.676 25.092 1.00 83.06 86 MET A CA 1
ATOM 677 C C . MET A 1 86 ? -6.429 -18.186 24.818 1.00 83.06 86 MET A C 1
ATOM 679 O O . MET A 1 86 ? -6.048 -18.941 25.707 1.00 83.06 86 MET A O 1
ATOM 683 N N . TYR A 1 87 ? -6.855 -18.616 23.629 1.00 87.25 87 TYR A N 1
ATOM 684 C CA . TYR A 1 87 ? -6.870 -20.023 23.215 1.00 87.25 87 TYR A CA 1
ATOM 685 C C . TYR A 1 87 ? -5.817 -20.345 22.148 1.00 87.25 87 TYR A C 1
ATOM 687 O O . TYR A 1 87 ? -5.799 -21.462 21.642 1.00 87.25 87 TYR A O 1
ATOM 695 N N . GLU A 1 88 ? -4.975 -19.378 21.790 1.00 86.81 88 GLU A N 1
ATOM 696 C CA . GLU A 1 88 ? -3.911 -19.569 20.809 1.00 86.81 88 GLU A CA 1
ATOM 697 C C . GLU A 1 88 ? -2.639 -20.079 21.491 1.00 86.81 88 GLU A C 1
ATOM 699 O O . GLU A 1 88 ? -2.336 -19.727 22.635 1.00 86.81 88 GLU A O 1
ATOM 704 N N . ASP A 1 89 ? -1.852 -20.868 20.766 1.00 88.00 89 ASP A N 1
ATOM 705 C CA . ASP A 1 89 ? -0.506 -21.227 21.199 1.00 88.00 89 ASP A CA 1
ATOM 706 C C . ASP A 1 89 ? 0.449 -20.027 21.049 1.00 88.00 89 ASP A C 1
ATOM 708 O O . ASP A 1 89 ? 0.244 -19.126 20.235 1.00 88.00 89 ASP A O 1
ATOM 712 N N . ASN A 1 90 ? 1.533 -20.002 21.831 1.00 84.94 90 ASN A N 1
ATOM 713 C CA . ASN A 1 90 ? 2.587 -18.978 21.741 1.00 84.94 90 ASN A CA 1
ATOM 714 C C . ASN A 1 90 ? 2.097 -17.518 21.873 1.00 84.94 90 ASN A C 1
ATOM 716 O O . ASN A 1 90 ? 2.657 -16.602 21.271 1.00 84.94 90 ASN A O 1
ATOM 720 N N . VAL A 1 91 ? 1.107 -17.265 22.733 1.00 83.12 91 VAL A N 1
ATOM 721 C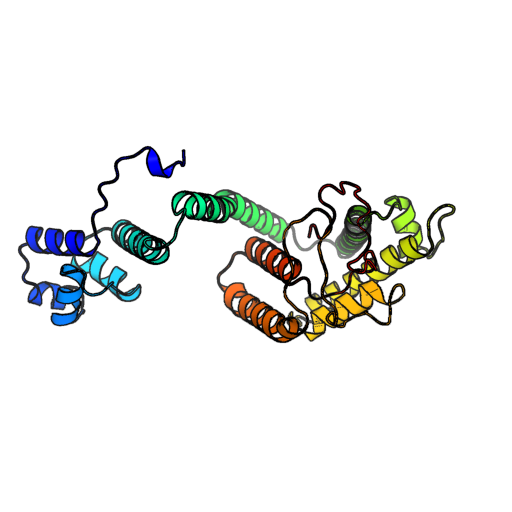 CA . VAL A 1 91 ? 0.526 -15.931 22.996 1.00 83.12 91 VAL A CA 1
ATOM 722 C C . VAL A 1 91 ? 1.572 -14.821 23.204 1.00 83.12 91 VAL A C 1
ATOM 724 O O . VAL A 1 91 ? 1.406 -13.700 22.723 1.00 83.12 91 VAL A O 1
ATOM 727 N N . SER A 1 92 ? 2.681 -15.116 23.888 1.00 79.56 92 SER A N 1
ATOM 728 C CA . SER A 1 92 ? 3.781 -14.162 24.095 1.00 79.56 92 SER A CA 1
ATOM 729 C C . SER A 1 92 ? 4.422 -13.685 22.786 1.00 79.56 92 SER A C 1
ATOM 731 O O . SER A 1 92 ? 4.773 -12.512 22.666 1.00 79.56 92 SER A O 1
ATOM 733 N N . GLU A 1 93 ? 4.570 -14.575 21.805 1.00 80.00 93 GLU A N 1
ATOM 734 C CA . GLU A 1 93 ? 5.095 -14.245 20.479 1.00 80.00 93 GLU A CA 1
ATOM 735 C C . GLU A 1 93 ? 4.076 -13.423 19.683 1.00 80.00 93 GLU A C 1
ATOM 737 O O . GLU A 1 93 ? 4.435 -12.398 19.102 1.00 80.00 93 GLU A O 1
ATOM 742 N N . ILE A 1 94 ? 2.790 -13.784 19.757 1.00 83.62 94 ILE A N 1
ATOM 743 C CA . ILE A 1 94 ? 1.690 -13.004 19.166 1.00 83.62 94 ILE A CA 1
ATOM 744 C C . ILE A 1 94 ? 1.705 -11.567 19.702 1.00 83.62 94 ILE A C 1
ATOM 746 O O . ILE A 1 94 ? 1.633 -10.614 18.923 1.00 83.62 94 ILE A O 1
ATOM 750 N N . PHE A 1 95 ? 1.857 -11.387 21.017 1.00 82.88 95 PHE A N 1
ATOM 751 C CA . PHE A 1 95 ? 1.957 -10.060 21.621 1.00 82.88 95 PHE A CA 1
ATOM 752 C C . PHE A 1 95 ? 3.206 -9.300 21.194 1.00 82.88 95 PHE A C 1
ATOM 754 O O . PHE A 1 95 ? 3.114 -8.098 20.973 1.00 82.88 95 PHE A O 1
ATOM 761 N N . MET A 1 96 ? 4.348 -9.968 21.034 1.00 76.25 96 MET A N 1
ATOM 762 C CA . MET A 1 96 ? 5.571 -9.335 20.536 1.00 76.25 96 MET A CA 1
ATOM 763 C C . MET A 1 96 ? 5.393 -8.828 19.095 1.00 76.25 96 MET A C 1
ATOM 765 O O . MET A 1 96 ? 5.776 -7.701 18.768 1.00 76.25 96 MET A O 1
ATOM 769 N N . VAL A 1 97 ? 4.747 -9.621 18.236 1.00 74.19 97 VAL A N 1
ATOM 770 C CA . VAL A 1 97 ? 4.416 -9.214 16.863 1.00 74.19 97 VAL A CA 1
ATOM 771 C C . VAL A 1 97 ? 3.392 -8.074 1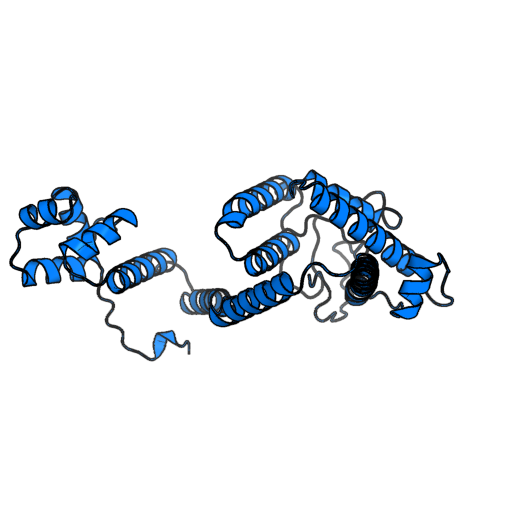6.869 1.00 74.19 97 VAL A C 1
ATOM 773 O O . VAL A 1 97 ? 3.570 -7.089 16.153 1.00 74.19 97 VAL A O 1
ATOM 776 N N . ALA A 1 98 ? 2.357 -8.145 17.707 1.00 78.56 98 ALA A N 1
ATOM 777 C CA . ALA A 1 98 ? 1.363 -7.081 17.841 1.00 78.56 98 ALA A CA 1
ATOM 778 C C . ALA A 1 98 ? 1.976 -5.776 18.380 1.00 78.56 98 ALA A C 1
ATOM 780 O O . ALA A 1 98 ? 1.686 -4.703 17.856 1.00 78.56 98 ALA A O 1
ATOM 781 N N . GLU A 1 99 ? 2.852 -5.858 19.382 1.00 73.81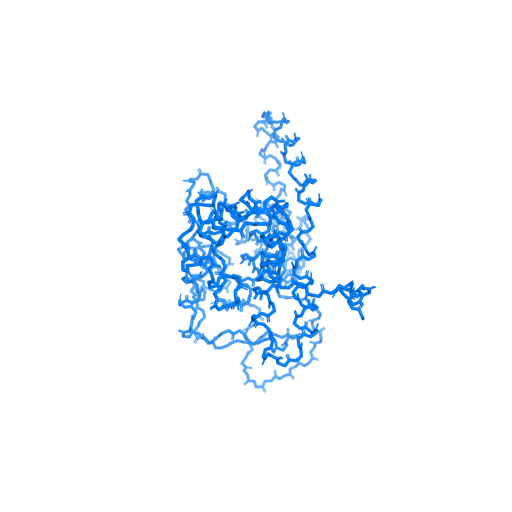 99 GLU A N 1
ATOM 782 C CA . GLU A 1 99 ? 3.569 -4.717 19.951 1.00 73.81 99 GLU A CA 1
ATOM 783 C C . GLU A 1 99 ? 4.457 -4.061 18.899 1.00 73.81 99 GLU A C 1
ATOM 785 O O . GLU A 1 99 ? 4.377 -2.848 18.739 1.00 73.81 99 GLU A O 1
ATOM 790 N N . SER A 1 100 ? 5.228 -4.833 18.122 1.00 66.06 100 SER A N 1
ATOM 791 C CA . SER A 1 100 ? 6.047 -4.253 17.049 1.00 66.06 100 SER A CA 1
ATOM 792 C C . SER A 1 100 ? 5.186 -3.520 16.011 1.00 66.06 100 SER A C 1
ATOM 794 O O . SER A 1 100 ? 5.510 -2.394 15.638 1.00 66.06 100 SER A O 1
ATOM 796 N N . ARG A 1 101 ? 4.028 -4.077 15.631 1.00 67.25 101 ARG A N 1
ATOM 797 C CA . ARG A 1 101 ? 3.062 -3.417 14.733 1.00 67.25 101 ARG A CA 1
ATOM 798 C C . ARG A 1 101 ? 2.481 -2.125 15.315 1.00 67.25 101 ARG A C 1
ATOM 800 O O . ARG A 1 101 ? 2.322 -1.156 14.582 1.00 67.25 101 ARG A O 1
ATOM 807 N N . VAL A 1 102 ? 2.175 -2.086 16.614 1.00 69.69 102 VAL A N 1
ATOM 808 C CA . VAL A 1 102 ? 1.653 -0.882 17.289 1.00 69.69 102 VAL A CA 1
ATOM 809 C C . VAL A 1 102 ? 2.755 0.160 17.515 1.00 69.69 102 VAL A C 1
ATOM 811 O O . VAL A 1 102 ? 2.502 1.354 17.379 1.00 69.69 102 VAL A O 1
ATOM 814 N N . ALA A 1 103 ? 3.976 -0.269 17.838 1.00 62.47 103 ALA A N 1
ATOM 815 C CA . ALA A 1 103 ? 5.121 0.602 18.099 1.00 62.47 103 ALA A CA 1
ATOM 816 C C . ALA A 1 103 ? 5.587 1.358 16.846 1.00 62.47 103 ALA A C 1
ATOM 818 O O . ALA A 1 103 ? 5.975 2.518 16.958 1.00 62.47 103 ALA A O 1
ATOM 819 N N . TYR A 1 104 ? 5.455 0.756 15.656 1.00 57.03 104 TYR A N 1
ATOM 820 C CA . TYR A 1 104 ? 5.664 1.428 14.363 1.00 57.03 104 TYR A CA 1
ATOM 821 C C . TYR A 1 104 ? 4.762 2.662 14.146 1.00 57.03 104 TYR A C 1
ATOM 823 O O . TYR A 1 104 ? 4.997 3.447 13.232 1.00 57.03 104 TYR A O 1
ATOM 831 N N . LEU A 1 105 ? 3.722 2.844 14.966 1.00 57.59 105 LEU A N 1
ATOM 832 C CA . LEU A 1 105 ? 2.717 3.901 14.851 1.00 57.59 105 LEU A CA 1
ATOM 833 C C . LEU A 1 105 ? 2.904 4.996 15.909 1.00 57.59 105 LEU A C 1
ATOM 835 O O . LEU A 1 105 ? 1.907 5.514 16.430 1.00 57.59 105 LEU A O 1
ATOM 839 N N . SER A 1 106 ? 4.144 5.322 16.299 1.00 65.06 106 SER A N 1
ATOM 840 C CA . SER A 1 106 ? 4.356 6.275 17.388 1.00 65.06 106 SER A CA 1
ATOM 841 C C . SER A 1 106 ? 3.645 7.601 17.072 1.00 65.06 106 SER A C 1
ATOM 843 O O . SER A 1 106 ? 3.840 8.235 16.032 1.00 65.06 106 SER A O 1
ATOM 845 N N . LYS A 1 107 ? 2.739 8.008 17.972 1.00 70.19 107 LYS A N 1
ATOM 846 C CA . LYS A 1 107 ? 1.935 9.232 17.808 1.00 70.19 107 LYS A CA 1
ATOM 847 C C . LYS A 1 107 ? 2.795 10.477 17.608 1.00 70.19 107 LYS A C 1
ATOM 849 O O . LYS A 1 107 ? 2.306 11.456 17.055 1.00 70.19 107 LYS A O 1
ATOM 854 N N . GLU A 1 108 ? 4.034 10.440 18.082 1.00 79.69 108 GLU A N 1
ATOM 855 C CA . GLU A 1 108 ? 4.948 11.569 18.037 1.00 79.69 108 GLU A CA 1
ATOM 856 C C . GLU A 1 108 ? 5.557 11.769 16.646 1.00 79.69 108 GLU A C 1
ATOM 858 O O . GLU A 1 108 ? 5.552 12.887 16.141 1.00 79.69 108 GLU A O 1
ATOM 863 N N . GLU A 1 109 ? 5.980 10.702 15.965 1.00 82.00 109 GLU A N 1
ATOM 864 C CA . GLU A 1 109 ? 6.480 10.805 14.585 1.00 82.00 109 GLU A CA 1
ATOM 865 C C . GLU A 1 109 ? 5.383 11.288 13.632 1.00 82.00 109 GLU A C 1
ATOM 867 O O . GLU A 1 109 ? 5.617 12.155 12.791 1.00 82.00 109 GLU A O 1
ATOM 872 N N . LEU A 1 110 ? 4.153 10.792 13.809 1.00 84.50 110 LEU A N 1
ATOM 873 C CA . LEU A 1 110 ? 2.997 11.262 13.044 1.00 84.50 110 LEU A CA 1
ATOM 874 C C . LEU A 1 110 ? 2.707 12.748 13.294 1.00 84.50 110 LEU A C 1
ATOM 876 O O . LEU A 1 110 ? 2.407 13.478 12.351 1.00 84.50 110 LEU A O 1
ATOM 880 N N . ARG A 1 111 ? 2.862 13.216 14.539 1.00 86.88 111 ARG A N 1
ATOM 881 C CA . ARG A 1 111 ? 2.713 14.636 14.888 1.00 86.88 111 ARG A CA 1
ATOM 882 C C . ARG A 1 111 ? 3.756 15.500 14.177 1.00 86.88 111 ARG A C 1
ATOM 884 O O . ARG A 1 111 ? 3.395 16.525 13.605 1.00 86.88 111 ARG A O 1
ATOM 891 N N . ILE A 1 112 ? 5.019 15.070 14.173 1.00 89.88 112 ILE A N 1
ATOM 892 C CA . ILE A 1 112 ? 6.109 15.767 13.472 1.00 89.88 112 ILE A CA 1
ATOM 893 C C . ILE A 1 112 ? 5.814 15.846 11.967 1.00 89.88 112 ILE A C 1
ATOM 895 O O . ILE A 1 112 ? 5.952 16.910 11.363 1.00 89.88 112 ILE A O 1
ATOM 899 N N . LEU A 1 113 ? 5.356 14.750 11.355 1.00 90.06 113 LEU A N 1
ATOM 900 C CA . LEU A 1 113 ? 4.983 14.728 9.937 1.00 90.06 113 LEU A CA 1
ATOM 901 C C . LEU A 1 113 ? 3.840 15.702 9.619 1.00 90.06 113 LEU A C 1
ATOM 903 O O . LEU A 1 113 ? 3.897 16.411 8.610 1.00 90.06 113 LEU A O 1
ATOM 907 N N . ASP A 1 114 ? 2.824 15.773 10.479 1.00 91.81 114 ASP A N 1
ATOM 908 C CA . ASP A 1 114 ? 1.721 16.725 10.334 1.00 91.81 114 ASP A CA 1
ATOM 909 C C . ASP A 1 114 ? 2.187 18.184 10.460 1.00 91.81 114 ASP A C 1
ATOM 911 O O . ASP A 1 114 ? 1.689 19.060 9.746 1.00 91.81 114 ASP A O 1
ATOM 915 N N . GLU A 1 115 ? 3.152 18.463 11.336 1.00 93.44 115 GLU A N 1
ATOM 916 C CA . GLU A 1 115 ? 3.750 19.794 11.494 1.00 93.44 115 GLU A CA 1
ATOM 917 C C . GLU A 1 115 ? 4.562 20.202 10.264 1.00 93.44 115 GLU A C 1
ATOM 919 O O . GLU A 1 115 ? 4.312 21.270 9.699 1.00 93.44 115 GLU A O 1
ATOM 924 N N . LEU A 1 116 ? 5.429 19.316 9.768 1.00 92.81 116 LEU A N 1
ATOM 925 C CA . LEU A 1 116 ? 6.194 19.542 8.539 1.00 92.81 116 LEU A CA 1
ATOM 926 C C . LEU A 1 116 ? 5.277 19.758 7.329 1.00 92.81 116 LEU A C 1
ATOM 928 O O . LEU A 1 116 ? 5.516 20.637 6.499 1.00 92.81 116 LEU A O 1
ATOM 932 N N . LYS A 1 117 ? 4.181 18.996 7.236 1.00 92.00 117 LYS A N 1
ATOM 933 C CA . LYS A 1 117 ? 3.179 19.175 6.179 1.00 92.00 117 LYS A CA 1
ATOM 934 C C . LYS A 1 117 ? 2.517 20.551 6.251 1.00 92.00 117 LYS A C 1
ATOM 936 O O . LYS A 1 117 ? 2.330 21.179 5.208 1.00 92.00 117 LYS A O 1
ATOM 941 N N . LYS A 1 118 ? 2.159 21.024 7.450 1.00 93.19 118 LYS A N 1
ATOM 942 C CA . LYS A 1 118 ? 1.576 22.363 7.647 1.00 93.19 118 LYS A CA 1
ATOM 943 C C . LYS A 1 118 ? 2.561 23.463 7.266 1.00 93.19 118 LYS A C 1
ATOM 945 O O . LYS A 1 118 ? 2.173 24.409 6.583 1.00 93.19 118 LYS A O 1
ATOM 950 N N . GLU A 1 119 ? 3.823 23.328 7.661 1.00 92.88 119 GLU A N 1
ATOM 951 C CA . GLU A 1 119 ? 4.877 24.278 7.302 1.00 92.88 119 GLU A CA 1
ATOM 952 C C . GLU A 1 119 ? 5.080 24.342 5.782 1.00 92.88 119 GLU A C 1
ATOM 954 O O . GLU A 1 119 ? 5.040 25.420 5.187 1.00 92.88 119 GLU A O 1
ATOM 959 N N . TRP A 1 120 ? 5.174 23.183 5.126 1.00 87.38 120 TRP A N 1
ATOM 960 C CA . TRP A 1 120 ? 5.238 23.087 3.668 1.00 87.38 120 TRP A CA 1
ATOM 961 C C . TRP A 1 120 ? 4.043 23.758 2.978 1.00 87.38 120 TRP A C 1
ATOM 963 O O . TRP A 1 120 ? 4.216 24.481 1.996 1.00 87.38 120 TRP A O 1
ATOM 973 N N . GLN A 1 121 ? 2.825 23.542 3.483 1.00 87.81 121 GLN A N 1
ATOM 974 C CA . GLN A 1 121 ? 1.613 24.157 2.935 1.00 87.81 121 GLN A CA 1
ATOM 975 C C . GLN A 1 121 ? 1.601 25.679 3.103 1.00 87.81 121 GLN A C 1
ATOM 977 O O . GLN A 1 121 ? 1.148 26.372 2.194 1.00 87.81 121 GLN A O 1
ATOM 982 N N . LYS A 1 122 ? 2.123 26.202 4.219 1.00 89.19 122 LYS A N 1
ATOM 983 C CA . LYS A 1 122 ? 2.236 27.646 4.468 1.00 89.19 122 LYS A CA 1
ATOM 984 C C . LYS A 1 122 ? 3.176 28.338 3.476 1.00 89.19 122 LYS A C 1
ATOM 986 O O . LYS A 1 122 ? 2.934 29.482 3.113 1.00 89.19 122 LYS A O 1
ATOM 991 N N . ASN A 1 123 ? 4.205 27.638 3.004 1.00 83.69 123 ASN A N 1
ATOM 992 C CA . ASN A 1 123 ? 5.177 28.165 2.041 1.00 83.69 123 ASN A CA 1
ATOM 993 C C . ASN A 1 123 ? 4.691 28.103 0.575 1.00 83.69 123 ASN A C 1
ATOM 995 O O . ASN A 1 123 ? 5.466 28.352 -0.349 1.00 83.69 123 ASN A O 1
ATOM 999 N N . ARG A 1 124 ? 3.412 27.769 0.338 1.00 81.81 124 ARG A N 1
ATOM 1000 C CA . ARG A 1 124 ? 2.768 27.817 -0.985 1.00 81.81 124 ARG A CA 1
ATOM 1001 C C . ARG A 1 124 ? 2.037 29.158 -1.199 1.00 81.81 124 ARG A C 1
ATOM 1003 O O . ARG A 1 124 ? 1.524 29.717 -0.234 1.00 81.81 124 ARG A O 1
ATOM 1010 N N . PRO A 1 125 ? 1.895 29.639 -2.451 1.00 69.75 125 PRO A N 1
ATOM 1011 C CA . PRO A 1 125 ? 2.297 28.985 -3.696 1.00 69.75 125 PRO A CA 1
ATOM 1012 C C . PRO A 1 125 ? 3.786 29.168 -4.018 1.00 69.75 125 PRO A C 1
ATOM 1014 O O . PRO A 1 125 ? 4.345 30.248 -3.869 1.00 69.75 125 PRO A O 1
ATOM 1017 N N . LEU A 1 126 ? 4.411 28.106 -4.530 1.00 71.69 126 LEU A N 1
ATOM 1018 C CA . LEU A 1 126 ? 5.712 28.208 -5.191 1.00 71.69 126 LEU A CA 1
ATOM 1019 C C . LEU A 1 126 ? 5.532 28.868 -6.566 1.00 71.69 126 LEU A C 1
ATOM 1021 O O . LEU A 1 126 ? 4.494 28.684 -7.207 1.00 71.69 126 LEU A O 1
ATOM 1025 N N . ASN A 1 127 ? 6.551 29.580 -7.059 1.00 83.06 127 ASN A N 1
ATOM 1026 C CA . ASN A 1 127 ? 6.561 30.041 -8.449 1.00 83.06 127 ASN A CA 1
ATOM 1027 C C . ASN A 1 127 ? 6.402 28.824 -9.384 1.00 83.06 127 ASN A C 1
ATOM 1029 O O . ASN A 1 127 ? 7.047 27.794 -9.179 1.00 83.06 127 ASN A O 1
ATOM 1033 N N . ARG A 1 128 ? 5.572 28.940 -10.429 1.00 83.12 128 ARG A N 1
ATOM 1034 C CA . ARG A 1 128 ? 5.311 27.879 -11.417 1.00 83.12 128 ARG A CA 1
ATOM 1035 C C . ARG A 1 128 ? 6.597 27.234 -11.953 1.00 83.12 128 ARG A C 1
ATOM 1037 O O . ARG A 1 128 ? 6.665 26.009 -12.053 1.00 83.12 128 ARG A O 1
ATOM 1044 N N . THR A 1 129 ? 7.633 28.026 -12.231 1.00 86.56 129 THR A N 1
ATOM 1045 C CA . THR A 1 129 ? 8.934 27.513 -12.698 1.00 86.56 129 THR A CA 1
ATOM 1046 C C . THR A 1 129 ? 9.652 26.699 -11.621 1.00 86.56 129 THR A C 1
ATOM 1048 O O . THR A 1 129 ? 10.216 25.649 -11.916 1.00 86.56 129 THR A O 1
ATOM 1051 N N . GLN A 1 130 ? 9.614 27.151 -10.364 1.00 86.19 130 GLN A N 1
ATOM 1052 C CA . GLN A 1 130 ? 10.212 26.423 -9.240 1.00 86.19 130 GLN A CA 1
ATOM 1053 C C . GLN A 1 130 ? 9.494 25.093 -9.006 1.00 86.19 130 GLN A C 1
ATOM 1055 O O . GLN A 1 130 ? 10.149 24.070 -8.839 1.00 86.19 130 GLN A O 1
ATOM 1060 N N . LEU A 1 131 ? 8.158 25.093 -9.052 1.00 85.75 131 LEU A N 1
ATOM 1061 C CA . LEU A 1 131 ? 7.358 23.883 -8.884 1.00 85.75 131 LEU A CA 1
ATOM 1062 C C . LEU A 1 131 ? 7.634 22.857 -9.990 1.00 85.75 131 LEU A C 1
ATOM 1064 O O . LEU A 1 131 ? 7.777 21.676 -9.691 1.00 85.75 131 LEU A O 1
ATOM 1068 N N . THR A 1 132 ? 7.748 23.310 -11.241 1.00 87.88 132 THR A N 1
ATOM 1069 C CA . THR A 1 132 ? 8.049 22.438 -12.390 1.00 87.88 132 THR A CA 1
ATOM 1070 C C . THR A 1 132 ? 9.417 21.776 -12.226 1.00 87.88 132 THR A C 1
ATOM 1072 O O . THR A 1 132 ? 9.516 20.554 -12.249 1.00 87.88 132 THR A O 1
ATOM 1075 N N . LYS A 1 133 ? 10.461 22.564 -11.926 1.00 89.88 133 LYS A N 1
ATOM 1076 C CA . LYS A 1 133 ? 11.810 22.029 -11.675 1.00 89.88 133 LYS A CA 1
ATOM 1077 C C . LYS A 1 133 ? 11.848 21.046 -10.507 1.00 89.88 133 LYS A C 1
ATOM 1079 O O . LYS A 1 133 ? 12.565 20.053 -10.565 1.00 89.88 133 LYS A O 1
ATOM 1084 N N . LEU A 1 134 ? 11.087 21.324 -9.449 1.00 89.44 134 LEU A N 1
ATOM 1085 C CA . LEU A 1 134 ? 11.014 20.455 -8.280 1.00 89.44 134 LEU A CA 1
ATOM 1086 C C . LEU A 1 134 ? 10.358 19.111 -8.622 1.00 89.44 134 LEU A C 1
ATOM 1088 O O . LEU A 1 134 ? 10.884 18.072 -8.235 1.00 89.44 134 LEU A O 1
ATOM 1092 N N . LYS A 1 135 ? 9.249 19.130 -9.373 1.00 89.94 135 LYS A N 1
ATOM 1093 C CA . LYS A 1 135 ? 8.583 17.916 -9.863 1.00 89.94 135 LYS A CA 1
ATOM 1094 C C . LYS A 1 135 ? 9.507 17.080 -10.740 1.00 89.94 135 LYS A C 1
ATOM 1096 O O . LYS A 1 135 ? 9.700 15.907 -10.451 1.00 89.94 135 LYS A O 1
ATOM 1101 N N . GLU A 1 136 ? 10.142 17.696 -11.736 1.00 91.50 136 GLU A N 1
ATOM 1102 C CA . GLU A 1 136 ? 11.085 17.001 -12.619 1.00 91.50 136 GLU A CA 1
ATOM 1103 C C . GLU A 1 136 ? 12.244 16.366 -11.842 1.00 91.50 136 GLU A C 1
ATOM 1105 O O . GLU A 1 136 ? 12.641 15.237 -12.124 1.00 91.50 136 GLU A O 1
ATOM 1110 N N . TYR A 1 137 ? 12.787 17.084 -10.854 1.00 93.00 137 TYR A N 1
ATOM 1111 C CA . TYR A 1 137 ? 13.845 16.562 -9.998 1.00 93.00 137 TYR A CA 1
ATOM 1112 C C . TYR A 1 137 ? 13.370 15.347 -9.192 1.00 93.00 137 TYR A C 1
ATOM 1114 O O . TYR A 1 137 ? 14.067 14.332 -9.154 1.00 93.00 137 TYR A O 1
ATOM 1122 N N . PHE A 1 138 ? 12.189 15.425 -8.570 1.00 92.69 138 PHE A N 1
ATOM 1123 C CA . PHE A 1 138 ? 11.637 14.308 -7.803 1.00 92.69 138 PHE A CA 1
ATOM 1124 C C . PHE A 1 138 ? 11.296 13.108 -8.684 1.00 92.69 138 PHE A C 1
ATOM 1126 O O . PHE A 1 138 ? 11.632 11.994 -8.296 1.00 92.69 138 PHE A O 1
ATOM 1133 N N . ALA A 1 139 ? 10.702 13.316 -9.861 1.00 93.56 139 ALA A N 1
ATOM 1134 C CA . ALA A 1 139 ? 10.383 12.245 -10.802 1.00 93.56 139 ALA A CA 1
ATOM 1135 C C . ALA A 1 139 ? 11.652 11.510 -11.260 1.00 93.56 139 ALA A C 1
ATOM 1137 O O . ALA A 1 139 ? 11.752 10.292 -11.124 1.00 93.56 139 ALA A O 1
ATOM 1138 N N . LEU A 1 140 ? 12.676 12.258 -11.689 1.00 95.88 140 LEU A N 1
ATOM 1139 C CA . LEU A 1 140 ? 13.969 11.692 -12.081 1.00 95.88 140 LEU A CA 1
ATOM 1140 C C . LEU A 1 140 ? 14.623 10.916 -10.931 1.00 95.88 140 LEU A C 1
ATOM 1142 O O . LEU A 1 140 ? 15.101 9.795 -11.117 1.00 95.88 140 LEU A O 1
ATOM 1146 N N . LYS A 1 141 ? 14.659 11.516 -9.736 1.00 96.56 141 LYS A N 1
ATOM 1147 C CA . LYS A 1 141 ? 15.276 10.896 -8.563 1.00 96.56 141 LYS A CA 1
ATOM 1148 C C . LYS A 1 141 ? 14.528 9.632 -8.143 1.00 96.56 141 LYS A C 1
ATOM 1150 O O . LYS A 1 141 ? 15.179 8.652 -7.787 1.00 96.56 141 LYS A O 1
ATOM 1155 N N . TYR A 1 142 ? 13.199 9.648 -8.224 1.00 95.25 142 TYR A N 1
ATOM 1156 C CA . TYR A 1 142 ? 12.3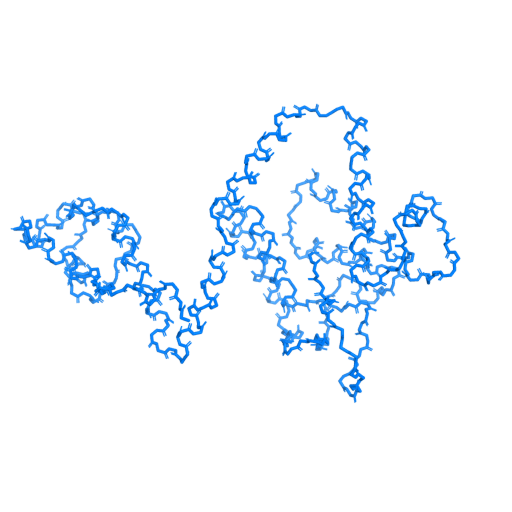57 8.507 -7.891 1.00 95.25 142 TYR A CA 1
ATOM 1157 C C . TYR A 1 142 ? 12.573 7.346 -8.864 1.00 95.25 142 TYR A C 1
ATOM 1159 O O . TYR A 1 142 ? 12.831 6.238 -8.404 1.00 95.25 142 TYR A O 1
ATOM 1167 N N . THR A 1 143 ? 12.593 7.605 -10.175 1.00 95.50 143 THR A N 1
ATOM 1168 C CA . THR A 1 143 ? 12.962 6.602 -11.188 1.00 95.50 143 THR A CA 1
ATOM 1169 C C . THR A 1 143 ? 14.333 5.994 -10.918 1.00 95.50 143 THR A C 1
ATOM 1171 O O . THR A 1 143 ? 14.468 4.776 -10.846 1.00 95.50 143 THR A O 1
ATOM 1174 N N . TYR A 1 144 ? 15.354 6.822 -10.690 1.00 96.69 144 TYR A N 1
ATOM 1175 C CA . TYR A 1 144 ? 16.694 6.318 -10.385 1.00 96.69 144 TYR A CA 1
ATOM 1176 C C . TYR A 1 144 ? 16.723 5.439 -9.123 1.00 96.69 144 TYR A C 1
ATOM 1178 O O . TYR A 1 144 ? 17.283 4.344 -9.145 1.00 96.69 144 TYR A O 1
ATOM 1186 N N . ASP A 1 145 ? 16.150 5.906 -8.007 1.00 94.81 145 ASP A N 1
ATOM 1187 C CA . ASP A 1 145 ? 16.219 5.172 -6.740 1.00 94.81 145 ASP A CA 1
ATOM 1188 C C . ASP A 1 145 ? 15.389 3.882 -6.769 1.00 94.81 145 ASP A C 1
ATOM 1190 O O . ASP A 1 145 ? 15.872 2.867 -6.268 1.00 94.81 145 ASP A O 1
ATOM 1194 N N . SER A 1 146 ? 14.207 3.902 -7.393 1.00 91.69 146 SER A N 1
ATOM 1195 C CA . SER A 1 146 ? 13.332 2.735 -7.569 1.00 91.69 146 SER A CA 1
ATOM 1196 C C . SER A 1 146 ? 14.020 1.641 -8.391 1.00 91.69 146 SER A C 1
ATOM 1198 O O . SER A 1 146 ? 14.255 0.533 -7.906 1.00 91.69 146 SER A O 1
ATOM 1200 N N . ASN A 1 147 ? 14.485 1.976 -9.597 1.00 93.19 147 ASN A N 1
ATOM 1201 C CA . ASN A 1 147 ? 15.148 1.021 -10.482 1.00 93.19 147 ASN A CA 1
ATOM 1202 C C . ASN A 1 147 ? 16.443 0.463 -9.870 1.00 93.19 147 ASN A C 1
ATOM 1204 O O . ASN A 1 147 ? 16.742 -0.726 -10.001 1.00 93.19 147 ASN A O 1
ATOM 1208 N N . ARG A 1 148 ? 17.219 1.299 -9.168 1.00 93.31 148 ARG A N 1
ATOM 1209 C CA . ARG A 1 148 ? 18.466 0.876 -8.514 1.00 93.31 148 ARG A CA 1
ATOM 1210 C C . ARG A 1 148 ? 18.235 -0.147 -7.402 1.00 93.31 148 ARG A C 1
ATOM 1212 O O . ARG A 1 148 ? 19.080 -1.025 -7.209 1.00 93.31 148 ARG A O 1
ATOM 1219 N N . ILE A 1 149 ? 17.121 -0.057 -6.671 1.00 83.12 149 ILE A N 1
ATOM 1220 C CA . ILE A 1 149 ? 16.744 -1.060 -5.657 1.00 83.12 149 ILE A CA 1
ATOM 1221 C C . ILE A 1 149 ? 16.538 -2.431 -6.319 1.00 83.12 149 ILE A C 1
ATOM 1223 O O . ILE A 1 149 ? 17.049 -3.435 -5.817 1.00 83.12 149 ILE A O 1
ATOM 1227 N N . GLU A 1 150 ? 15.909 -2.451 -7.495 1.00 82.94 150 GLU A N 1
ATOM 1228 C CA . GLU A 1 150 ? 15.682 -3.654 -8.311 1.00 82.94 150 GLU A CA 1
ATOM 1229 C C . GLU A 1 150 ? 16.941 -4.135 -9.065 1.00 82.94 150 GLU A C 1
ATOM 1231 O O . GLU A 1 150 ? 16.933 -5.176 -9.720 1.00 82.94 150 GLU A O 1
ATOM 1236 N N . GLY A 1 151 ? 18.069 -3.432 -8.911 1.00 88.50 151 GLY A N 1
ATOM 1237 C CA . GLY A 1 151 ? 19.376 -3.840 -9.428 1.00 88.50 151 GLY A CA 1
ATOM 1238 C C . GLY A 1 151 ? 19.810 -3.155 -10.720 1.00 88.50 151 GLY A C 1
ATOM 1239 O O . GLY A 1 151 ? 20.863 -3.510 -11.246 1.00 88.50 151 GLY A O 1
ATOM 1240 N N . ASN A 1 152 ? 19.059 -2.165 -11.200 1.00 93.81 152 ASN A N 1
ATOM 1241 C CA . ASN A 1 152 ? 19.483 -1.324 -12.313 1.00 93.81 152 ASN A CA 1
ATOM 1242 C C . ASN A 1 152 ? 20.757 -0.549 -11.941 1.00 93.81 152 ASN A C 1
ATOM 1244 O O . ASN A 1 152 ? 20.890 -0.030 -10.827 1.00 93.81 152 ASN A O 1
ATOM 1248 N N . THR A 1 153 ? 21.713 -0.488 -12.863 1.00 96.75 153 THR A N 1
ATOM 1249 C CA . THR A 1 153 ? 23.050 0.054 -12.599 1.00 96.75 153 THR A CA 1
ATOM 1250 C C . THR A 1 153 ? 23.280 1.437 -13.197 1.00 96.75 153 THR A C 1
ATOM 1252 O O . THR A 1 153 ? 24.392 1.959 -13.073 1.00 96.75 153 THR A O 1
ATOM 1255 N N . LEU A 1 154 ? 22.286 2.036 -13.861 1.00 96.88 154 LEU A N 1
ATOM 1256 C CA . LEU A 1 154 ? 22.375 3.419 -14.331 1.00 96.88 154 LEU A CA 1
ATOM 1257 C C . LEU A 1 154 ? 22.614 4.350 -13.140 1.00 96.88 154 LEU A C 1
ATOM 1259 O O . LEU A 1 154 ? 21.930 4.260 -12.125 1.00 96.88 154 LEU A O 1
ATOM 1263 N N . SER A 1 155 ? 23.574 5.261 -13.264 1.00 97.94 155 SER A N 1
ATOM 1264 C CA . SER A 1 155 ? 23.756 6.392 -12.354 1.00 97.94 155 SER A CA 1
ATOM 1265 C C . SER A 1 155 ? 22.620 7.410 -12.514 1.00 97.94 155 SER A C 1
ATOM 1267 O O . SER A 1 155 ? 21.851 7.370 -13.475 1.00 97.94 155 SER A O 1
ATOM 1269 N N . LEU A 1 156 ? 22.517 8.372 -11.592 1.00 97.38 156 LEU A N 1
ATOM 1270 C CA . LEU A 1 156 ? 21.492 9.419 -11.681 1.00 97.38 156 LEU A CA 1
ATOM 1271 C C . LEU A 1 156 ? 21.640 10.266 -12.960 1.00 97.38 156 LEU A C 1
ATOM 1273 O O . LEU A 1 156 ? 20.641 10.608 -13.585 1.00 97.38 156 LEU A O 1
ATOM 1277 N N . GLN A 1 157 ? 22.879 10.575 -13.361 1.00 97.12 157 GLN A N 1
ATOM 1278 C CA . GLN A 1 157 ? 23.166 11.335 -14.585 1.00 97.12 157 GLN A CA 1
ATOM 1279 C C . GLN A 1 157 ? 22.837 10.521 -15.838 1.00 97.12 157 GLN A C 1
ATOM 1281 O O . GLN A 1 157 ? 22.197 11.031 -16.751 1.00 97.12 157 GLN A O 1
ATOM 1286 N N . GLU A 1 158 ? 23.215 9.242 -15.863 1.00 98.12 158 GLU A N 1
ATOM 1287 C CA . GLU A 1 158 ? 22.861 8.330 -16.954 1.00 98.12 158 GLU A CA 1
ATOM 1288 C C . GLU A 1 158 ? 21.340 8.181 -17.070 1.00 98.12 158 GLU A C 1
ATOM 1290 O O . GLU A 1 158 ? 20.798 8.347 -18.154 1.00 98.12 158 GLU A O 1
ATOM 1295 N N . THR A 1 159 ? 20.632 7.989 -15.953 1.00 97.69 159 THR A N 1
ATOM 1296 C CA . THR A 1 159 ? 19.158 7.937 -15.918 1.00 97.69 159 THR A CA 1
ATOM 1297 C C . THR A 1 159 ? 18.546 9.207 -16.511 1.00 97.69 159 THR A C 1
ATOM 1299 O O . THR A 1 159 ? 17.589 9.130 -17.276 1.00 97.69 159 THR A O 1
ATOM 1302 N N . GLN A 1 160 ? 19.114 10.379 -16.208 1.00 97.12 160 GLN A N 1
ATOM 1303 C CA . GLN A 1 160 ? 18.655 11.644 -16.778 1.00 97.12 160 GLN A CA 1
ATOM 1304 C C . GLN A 1 160 ? 18.834 11.692 -18.296 1.00 97.12 160 GLN A C 1
ATOM 1306 O O . GLN A 1 160 ? 17.900 12.081 -18.992 1.00 97.12 160 GLN A O 1
ATOM 1311 N N . LEU A 1 161 ? 20.004 11.297 -18.802 1.00 97.44 161 LEU A N 1
ATOM 1312 C CA . LEU A 1 161 ? 20.282 11.256 -20.241 1.00 97.44 161 LEU A CA 1
ATOM 1313 C C . LEU A 1 161 ? 19.341 10.287 -20.968 1.00 97.44 161 LEU A C 1
ATOM 1315 O O . LEU A 1 161 ? 18.847 10.604 -22.047 1.00 97.44 161 LEU A O 1
ATOM 1319 N N . VAL A 1 162 ? 19.046 9.140 -20.357 1.00 97.50 162 VAL A N 1
ATOM 1320 C CA . VAL A 1 162 ? 18.105 8.156 -20.904 1.00 97.50 162 VAL A CA 1
ATOM 1321 C C . VAL A 1 162 ? 16.687 8.723 -20.961 1.00 97.50 162 VAL A C 1
ATOM 1323 O O . VAL A 1 162 ? 16.057 8.698 -22.013 1.00 97.50 162 VAL A O 1
ATOM 1326 N N . VAL A 1 163 ? 16.183 9.241 -19.839 1.00 95.88 163 VAL A N 1
ATOM 1327 C CA . VAL A 1 163 ? 14.774 9.637 -19.700 1.00 95.88 163 VAL A CA 1
ATOM 1328 C C . VAL A 1 163 ? 14.467 10.963 -20.399 1.00 95.88 163 VAL A C 1
ATOM 1330 O O . VAL A 1 163 ? 13.407 11.095 -21.000 1.00 95.88 163 VAL A O 1
ATOM 1333 N N . LYS A 1 164 ? 15.365 11.955 -20.322 1.00 93.19 164 LYS A N 1
ATOM 1334 C CA . LYS A 1 164 ? 15.117 13.298 -20.877 1.00 93.19 164 LYS A CA 1
ATOM 1335 C C . LYS A 1 164 ? 15.610 13.465 -22.309 1.00 93.19 164 LYS A C 1
ATOM 1337 O O . LYS A 1 164 ? 14.931 14.102 -23.104 1.00 93.19 164 LYS A O 1
ATOM 1342 N N . GLU A 1 165 ? 16.778 12.912 -22.624 1.00 93.12 165 GLU A N 1
ATOM 1343 C CA . GLU A 1 165 ? 17.441 13.131 -23.917 1.00 93.12 165 GLU A CA 1
ATOM 1344 C C . GLU A 1 165 ? 17.294 11.930 -24.867 1.00 93.12 165 GLU A C 1
ATOM 1346 O O . GLU A 1 165 ? 17.667 12.017 -26.035 1.00 93.12 165 GLU A O 1
ATOM 1351 N N . GLY A 1 166 ? 16.764 10.795 -24.390 1.00 92.62 166 GLY A N 1
ATOM 1352 C CA . GLY A 1 166 ? 16.586 9.583 -25.195 1.00 92.62 166 GLY A CA 1
ATOM 1353 C C . GLY A 1 166 ? 17.901 8.911 -25.602 1.00 92.62 166 GLY A C 1
ATOM 1354 O O . GLY A 1 166 ? 17.950 8.202 -26.607 1.00 92.62 166 GLY A O 1
ATOM 1355 N N . VAL A 1 167 ? 18.985 9.149 -24.856 1.00 94.62 167 VAL A N 1
ATOM 1356 C CA . VAL A 1 167 ? 20.329 8.663 -25.198 1.00 94.62 167 VAL A CA 1
ATOM 1357 C C . VAL A 1 167 ? 20.566 7.264 -24.631 1.00 94.62 167 VAL A C 1
ATOM 1359 O O . VAL A 1 167 ? 20.236 6.979 -23.483 1.00 94.62 167 VAL A O 1
ATOM 1362 N N . THR A 1 168 ? 21.212 6.395 -25.410 1.00 95.50 168 THR A N 1
ATOM 1363 C CA . THR A 1 168 ? 21.708 5.099 -24.926 1.00 95.50 168 THR A CA 1
ATOM 1364 C C . THR A 1 168 ? 23.100 5.224 -24.311 1.00 95.50 168 THR A C 1
ATOM 1366 O O . THR A 1 168 ? 24.003 5.823 -24.896 1.00 95.50 168 THR A O 1
ATOM 1369 N N . ILE A 1 169 ? 23.293 4.590 -23.164 1.00 97.19 169 ILE A N 1
ATOM 1370 C CA . ILE A 1 169 ? 24.518 4.548 -22.377 1.00 97.19 169 ILE A CA 1
ATOM 1371 C C . ILE A 1 169 ? 25.298 3.276 -22.705 1.00 97.19 169 ILE A C 1
ATOM 1373 O O . ILE A 1 169 ? 24.811 2.152 -22.560 1.00 97.19 169 ILE A O 1
ATOM 1377 N N . SER A 1 170 ? 26.544 3.459 -23.138 1.00 96.12 170 SER A N 1
ATOM 1378 C CA . SER A 1 170 ? 27.447 2.350 -23.442 1.00 96.12 170 SER A CA 1
ATOM 1379 C C . SER A 1 170 ? 27.722 1.495 -22.200 1.00 96.12 170 SER A C 1
ATOM 1381 O O . SER A 1 170 ? 27.905 2.014 -21.101 1.00 96.12 170 SER A O 1
ATOM 1383 N N . GLY A 1 171 ? 27.764 0.171 -22.372 1.00 94.75 171 GLY A N 1
ATOM 1384 C CA . GLY A 1 171 ? 28.022 -0.777 -21.280 1.00 94.75 171 GLY A CA 1
ATOM 1385 C C . GLY A 1 171 ? 26.825 -1.059 -20.364 1.00 94.75 171 GLY A C 1
ATOM 1386 O O . GLY A 1 171 ? 26.976 -1.803 -19.398 1.00 94.75 171 GLY A O 1
ATOM 1387 N N . LYS A 1 172 ? 25.644 -0.506 -20.662 1.00 96.06 172 LYS A N 1
ATOM 1388 C CA . LYS A 1 172 ? 24.389 -0.761 -19.942 1.00 96.06 172 LYS A CA 1
ATOM 1389 C C . LYS A 1 172 ? 23.434 -1.549 -20.831 1.00 96.06 172 LYS A C 1
ATOM 1391 O O . LYS A 1 172 ? 23.410 -1.370 -22.050 1.00 96.06 172 LYS A O 1
ATOM 1396 N N . SER A 1 173 ? 22.651 -2.443 -20.241 1.00 95.69 173 SER A N 1
ATOM 1397 C CA . SER A 1 173 ? 21.726 -3.274 -21.013 1.00 95.69 173 SER A CA 1
ATOM 1398 C C . SER A 1 173 ? 20.557 -2.444 -21.547 1.00 95.69 173 SER A C 1
ATOM 1400 O O . SER A 1 173 ? 20.090 -1.518 -20.887 1.00 95.69 173 SER A O 1
ATOM 1402 N N . MET A 1 174 ? 20.023 -2.796 -22.721 1.00 95.19 174 MET A N 1
ATOM 1403 C CA . MET A 1 174 ? 18.830 -2.121 -23.259 1.00 95.19 174 MET A CA 1
ATOM 1404 C C . MET A 1 174 ? 17.651 -2.194 -22.281 1.00 95.19 174 MET A C 1
ATOM 1406 O O . MET A 1 174 ? 16.884 -1.251 -22.134 1.00 95.19 174 MET A O 1
ATOM 1410 N N . ARG A 1 175 ? 17.557 -3.302 -21.545 1.00 93.88 175 ARG A N 1
ATOM 1411 C CA . ARG A 1 175 ? 16.554 -3.490 -20.508 1.00 93.88 175 ARG A CA 1
ATOM 1412 C C . ARG A 1 175 ? 16.630 -2.421 -19.416 1.00 93.88 175 ARG A C 1
ATOM 1414 O O . ARG A 1 175 ? 15.596 -1.861 -19.084 1.00 93.88 175 ARG A O 1
ATOM 1421 N N . GLU A 1 176 ? 17.816 -2.106 -18.898 1.00 95.31 176 GLU A N 1
ATOM 1422 C CA . GLU A 1 176 ? 17.970 -1.071 -17.863 1.00 95.31 176 GLU A CA 1
ATOM 1423 C C . GLU A 1 176 ? 17.487 0.305 -18.338 1.00 95.31 176 GLU A C 1
ATOM 1425 O O . GLU A 1 176 ? 16.897 1.054 -17.560 1.00 95.31 176 GLU A O 1
ATOM 1430 N N . HIS A 1 177 ? 17.699 0.624 -19.618 1.00 97.44 177 HIS A N 1
ATOM 1431 C CA . HIS A 1 177 ? 17.207 1.864 -20.220 1.00 97.44 177 HIS A CA 1
ATOM 1432 C C . HIS A 1 177 ? 15.684 1.874 -20.294 1.00 97.44 177 HIS A C 1
ATOM 1434 O O . HIS A 1 177 ? 15.044 2.838 -19.882 1.00 97.44 177 HIS A O 1
ATOM 1440 N N . LEU A 1 178 ? 15.105 0.778 -20.788 1.00 95.94 178 LEU A N 1
ATOM 1441 C CA . LEU A 1 178 ? 13.660 0.622 -20.913 1.00 95.94 178 LEU A CA 1
ATOM 1442 C C . LEU A 1 178 ? 12.964 0.625 -19.549 1.00 95.94 178 LEU A C 1
ATOM 1444 O O . LEU A 1 178 ? 11.899 1.215 -19.420 1.00 95.94 178 LEU A O 1
ATOM 1448 N N . GLU A 1 179 ? 13.576 0.043 -18.515 1.00 94.75 179 GLU A N 1
ATOM 1449 C CA . GLU A 1 179 ? 13.080 0.129 -17.139 1.00 94.75 179 GLU A CA 1
ATOM 1450 C C . GLU A 1 179 ? 13.023 1.585 -16.657 1.00 94.75 179 GLU A C 1
ATOM 1452 O O . GLU A 1 179 ? 12.051 1.969 -16.010 1.00 94.75 179 GLU A O 1
ATOM 1457 N N . ALA A 1 180 ? 14.036 2.407 -16.957 1.00 96.50 180 ALA A N 1
ATOM 1458 C CA . ALA A 1 180 ? 14.050 3.816 -16.557 1.00 96.50 180 ALA A CA 1
ATOM 1459 C C . ALA A 1 180 ? 12.990 4.637 -17.312 1.00 96.50 180 ALA A C 1
ATOM 1461 O O . ALA A 1 180 ? 12.275 5.435 -16.705 1.00 96.50 180 ALA A O 1
ATOM 1462 N N . ILE A 1 181 ? 12.851 4.406 -18.622 1.00 96.62 181 ILE A N 1
ATOM 1463 C CA . ILE A 1 181 ? 11.846 5.071 -19.466 1.00 96.62 181 ILE A CA 1
ATOM 1464 C C . ILE A 1 181 ? 10.433 4.705 -19.000 1.00 96.62 181 ILE A C 1
ATOM 1466 O O . ILE A 1 181 ? 9.641 5.592 -18.689 1.00 96.62 181 ILE A O 1
ATOM 1470 N N . ASN A 1 182 ? 10.138 3.408 -18.872 1.00 95.62 182 ASN A N 1
ATOM 1471 C CA . ASN A 1 182 ? 8.824 2.922 -18.447 1.00 95.62 182 ASN A CA 1
ATOM 1472 C C . ASN A 1 182 ? 8.441 3.443 -17.056 1.00 95.62 182 ASN A C 1
ATOM 1474 O O . ASN A 1 182 ? 7.287 3.801 -16.830 1.00 95.62 182 ASN A O 1
ATOM 1478 N N . HIS A 1 183 ? 9.395 3.493 -16.120 1.00 95.94 183 HIS A N 1
ATOM 1479 C CA . HIS A 1 183 ? 9.138 4.024 -14.784 1.00 95.94 183 HIS A CA 1
ATOM 1480 C C . HIS A 1 183 ? 8.862 5.533 -14.816 1.00 95.94 183 HIS A C 1
ATOM 1482 O O . HIS A 1 183 ? 7.968 5.999 -14.113 1.00 95.94 183 HIS A O 1
ATOM 1488 N N . SER A 1 184 ? 9.564 6.301 -15.657 1.00 95.81 184 SER A N 1
ATOM 1489 C CA . SER A 1 184 ? 9.250 7.722 -15.846 1.00 95.81 184 SER A CA 1
ATOM 1490 C C . SER A 1 184 ? 7.841 7.927 -16.414 1.00 95.81 184 SER A C 1
ATOM 1492 O O . SER A 1 184 ? 7.083 8.708 -15.848 1.00 95.81 184 SER A O 1
ATOM 1494 N N . GLU A 1 185 ? 7.455 7.178 -17.456 1.00 95.75 185 GLU A N 1
ATOM 1495 C CA . GLU A 1 185 ? 6.090 7.224 -18.018 1.00 95.75 185 GLU A CA 1
ATOM 1496 C C . GLU A 1 185 ? 5.028 6.854 -16.964 1.00 95.75 185 GLU A C 1
ATOM 1498 O O . GLU A 1 185 ? 3.941 7.430 -16.923 1.00 95.75 185 GLU A O 1
ATOM 1503 N N . ALA A 1 186 ? 5.336 5.897 -16.084 1.00 95.69 186 ALA A N 1
ATOM 1504 C CA . ALA A 1 186 ? 4.447 5.490 -15.002 1.00 95.69 186 ALA A CA 1
ATOM 1505 C C . ALA A 1 186 ? 4.259 6.586 -13.935 1.00 95.69 186 ALA A C 1
ATOM 1507 O O . ALA A 1 186 ? 3.159 6.719 -13.394 1.00 95.69 186 ALA A O 1
ATOM 1508 N N . ILE A 1 187 ? 5.295 7.383 -13.644 1.00 94.81 187 ILE A N 1
ATOM 1509 C CA . ILE A 1 187 ? 5.184 8.550 -12.755 1.00 94.81 187 ILE A CA 1
ATOM 1510 C C . ILE A 1 187 ? 4.281 9.613 -13.384 1.00 94.81 187 ILE A C 1
ATOM 1512 O O . ILE A 1 187 ? 3.407 10.133 -12.692 1.00 94.81 187 ILE A O 1
ATOM 1516 N N . ASP A 1 188 ? 4.449 9.898 -14.677 1.00 94.38 188 ASP A N 1
ATOM 1517 C CA . ASP A 1 188 ? 3.614 10.876 -15.384 1.00 94.38 188 ASP A CA 1
ATOM 1518 C C . ASP A 1 188 ? 2.136 10.458 -15.352 1.00 94.38 188 ASP A C 1
ATOM 1520 O O . ASP A 1 188 ? 1.265 11.244 -14.975 1.00 94.38 188 ASP A O 1
ATOM 1524 N N . PHE A 1 189 ? 1.855 9.177 -15.616 1.00 95.25 189 PHE A N 1
ATOM 1525 C CA . PHE A 1 189 ? 0.506 8.622 -15.491 1.00 95.25 189 PHE A CA 1
ATOM 1526 C C . PHE A 1 189 ? -0.057 8.741 -14.066 1.00 95.25 189 PHE A C 1
ATOM 1528 O O . PHE A 1 189 ? -1.226 9.080 -13.881 1.00 95.25 189 PHE A O 1
ATOM 1535 N N . LEU A 1 190 ? 0.761 8.496 -13.038 1.00 93.25 190 LEU A N 1
ATOM 1536 C CA . LEU A 1 190 ? 0.344 8.673 -11.646 1.00 93.25 190 LEU A CA 1
ATOM 1537 C C . LEU A 1 190 ? 0.016 10.141 -11.330 1.00 93.25 190 LEU A C 1
ATOM 1539 O O . LEU A 1 190 ? -0.952 10.405 -10.610 1.00 93.25 190 LEU A O 1
ATOM 1543 N N . GLU A 1 191 ? 0.792 11.096 -11.850 1.00 91.75 191 GLU A N 1
ATOM 1544 C CA . GLU A 1 191 ? 0.479 12.519 -11.705 1.00 91.75 191 GLU A CA 1
ATOM 1545 C C . GLU A 1 191 ? -0.867 12.871 -12.348 1.00 91.75 191 GLU A C 1
ATOM 1547 O O . GLU A 1 191 ? -1.664 13.575 -11.718 1.00 91.75 191 GLU A O 1
ATOM 1552 N N . ASP A 1 192 ? -1.157 12.339 -13.536 1.00 93.94 192 ASP A N 1
ATOM 1553 C CA . ASP A 1 192 ? -2.433 12.546 -14.225 1.00 93.94 192 ASP A CA 1
ATOM 1554 C C . ASP A 1 192 ? -3.618 12.008 -13.412 1.00 93.94 192 ASP A C 1
ATOM 1556 O O . ASP A 1 192 ? -4.596 12.733 -13.197 1.00 93.94 192 ASP A O 1
ATOM 1560 N N . LEU A 1 193 ? -3.507 10.791 -12.860 1.00 92.88 193 LEU A N 1
ATOM 1561 C CA . LEU A 1 193 ? -4.534 10.222 -11.975 1.00 92.88 193 LEU A CA 1
ATOM 1562 C C . LEU A 1 193 ? -4.821 11.140 -10.774 1.00 92.88 193 LEU A C 1
ATOM 1564 O O . LEU A 1 193 ? -5.978 11.358 -10.400 1.00 92.88 193 LEU A O 1
ATOM 1568 N N . ILE A 1 194 ? -3.771 11.708 -10.171 1.00 90.69 194 ILE A N 1
ATOM 1569 C CA . ILE A 1 194 ? -3.890 12.607 -9.015 1.00 90.69 194 ILE A CA 1
ATOM 1570 C C . ILE A 1 194 ? -4.541 13.936 -9.416 1.00 90.69 194 ILE A C 1
ATOM 1572 O O . ILE A 1 194 ? -5.421 14.426 -8.700 1.00 90.69 194 ILE A O 1
ATOM 1576 N N . LEU A 1 195 ? -4.126 14.528 -10.540 1.00 91.38 195 LEU A N 1
ATOM 1577 C CA . LEU A 1 195 ? -4.661 15.799 -11.039 1.00 91.38 195 LEU A CA 1
ATOM 1578 C C . LEU A 1 195 ? -6.144 15.683 -11.407 1.00 91.38 195 LEU A C 1
ATOM 1580 O O . LEU A 1 195 ? -6.934 16.565 -11.053 1.00 91.38 195 LEU A O 1
ATOM 1584 N N . ASN A 1 196 ? -6.528 14.565 -12.021 1.00 94.00 196 ASN A N 1
ATOM 1585 C CA . ASN A 1 196 ? -7.906 14.264 -12.407 1.00 94.00 196 ASN A CA 1
ATOM 1586 C C . ASN A 1 196 ? -8.766 13.750 -11.241 1.00 94.00 196 ASN A C 1
ATOM 1588 O O . ASN A 1 196 ? -9.980 13.603 -11.389 1.00 94.00 196 ASN A O 1
ATOM 1592 N N . LYS A 1 197 ? -8.167 13.538 -10.057 1.00 92.56 197 LYS A N 1
ATOM 1593 C CA . LYS A 1 197 ? -8.820 12.995 -8.851 1.00 92.56 197 LYS A CA 1
ATOM 1594 C C . LYS A 1 197 ? -9.470 11.631 -9.098 1.00 92.56 197 LYS A C 1
ATOM 1596 O O . LYS A 1 197 ? -10.536 11.338 -8.550 1.00 92.56 197 LYS A O 1
ATOM 1601 N N . GLU A 1 198 ? -8.825 10.810 -9.915 1.00 91.50 198 GLU A N 1
ATOM 1602 C CA . GLU A 1 198 ? -9.272 9.454 -10.200 1.00 91.50 198 GLU A CA 1
ATOM 1603 C C . GLU A 1 198 ? -9.114 8.555 -8.966 1.00 91.50 198 GLU A C 1
ATOM 1605 O O . GLU A 1 198 ? -8.269 8.775 -8.091 1.00 91.50 198 GLU A O 1
ATOM 1610 N N . SER A 1 199 ? -9.982 7.550 -8.847 1.00 88.94 199 SER A N 1
ATOM 1611 C CA . SER A 1 199 ? -9.922 6.592 -7.745 1.00 88.94 199 SER A CA 1
ATOM 1612 C C . SER A 1 199 ? -8.821 5.564 -7.966 1.00 88.94 199 SER A C 1
ATOM 1614 O O . SER A 1 199 ? -8.729 4.983 -9.041 1.00 88.94 199 SER A O 1
ATOM 1616 N N . LEU A 1 200 ? -8.069 5.253 -6.906 1.00 89.81 200 LEU A N 1
ATOM 1617 C CA . LEU A 1 200 ? -7.215 4.069 -6.880 1.00 89.81 200 LEU A CA 1
ATOM 1618 C C . LEU A 1 200 ? -8.093 2.811 -6.817 1.00 89.81 200 LEU A C 1
ATOM 1620 O O . LEU A 1 200 ? -8.800 2.573 -5.834 1.00 89.81 200 LEU A O 1
ATOM 1624 N N . ASP A 1 201 ? -8.038 2.022 -7.877 1.00 94.00 201 ASP A N 1
ATOM 1625 C CA . ASP A 1 201 ? -8.861 0.849 -8.131 1.00 94.00 201 ASP A CA 1
ATOM 1626 C C . ASP A 1 201 ? -8.096 -0.198 -8.957 1.00 94.00 201 ASP A C 1
ATOM 1628 O O . ASP A 1 201 ? -6.912 -0.051 -9.278 1.00 94.00 201 ASP A O 1
ATOM 1632 N N . LYS A 1 202 ? -8.776 -1.297 -9.298 1.00 95.69 202 LYS A N 1
ATOM 1633 C CA . LYS A 1 202 ? -8.178 -2.376 -10.087 1.00 95.69 202 LYS A CA 1
ATOM 1634 C C . LYS A 1 202 ? -7.618 -1.862 -11.409 1.0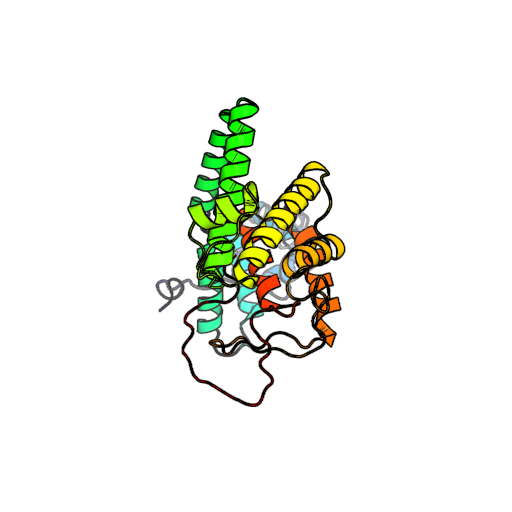0 95.69 202 LYS A C 1
ATOM 1636 O O . LYS A 1 202 ? -6.525 -2.264 -11.793 1.00 95.69 202 LYS A O 1
ATOM 1641 N N . ARG A 1 203 ? -8.354 -0.993 -12.101 1.00 95.81 203 ARG A N 1
ATOM 1642 C CA . ARG A 1 203 ? -7.962 -0.506 -13.421 1.00 95.81 203 ARG A CA 1
ATOM 1643 C C . ARG A 1 203 ? -6.680 0.312 -13.334 1.00 95.81 203 ARG A C 1
ATOM 1645 O O . ARG A 1 203 ? -5.728 -0.017 -14.028 1.00 95.81 203 ARG A O 1
ATOM 1652 N N . SER A 1 204 ? -6.629 1.298 -12.444 1.00 94.75 204 SER A N 1
ATOM 1653 C CA . SER A 1 204 ? -5.452 2.158 -12.265 1.00 94.75 204 SER A CA 1
ATOM 1654 C C . SER A 1 204 ? -4.197 1.366 -11.884 1.00 94.75 204 SER A C 1
ATOM 1656 O O . SER A 1 204 ? -3.137 1.611 -12.454 1.00 94.75 204 SER A O 1
ATOM 1658 N N . ILE A 1 205 ? -4.304 0.356 -11.008 1.00 95.25 205 ILE A N 1
ATOM 1659 C CA . ILE A 1 205 ? -3.166 -0.524 -10.681 1.00 95.25 205 ILE A CA 1
ATOM 1660 C C . ILE A 1 205 ? -2.712 -1.361 -11.889 1.00 95.25 205 ILE A C 1
ATOM 1662 O O . ILE A 1 205 ? -1.510 -1.507 -12.116 1.00 95.25 205 ILE A O 1
ATOM 1666 N N . LEU A 1 206 ? -3.642 -1.922 -12.669 1.00 96.06 206 LEU A N 1
ATOM 1667 C CA . LEU A 1 206 ? -3.288 -2.691 -13.867 1.00 96.06 206 LEU A CA 1
ATOM 1668 C C . LEU A 1 206 ? -2.689 -1.798 -14.960 1.00 96.06 206 LEU A C 1
ATOM 1670 O O . LEU A 1 206 ? -1.743 -2.214 -15.624 1.00 96.06 206 LEU A O 1
ATOM 1674 N N . ASP A 1 207 ? -3.207 -0.584 -15.133 1.00 96.06 207 ASP A N 1
ATOM 1675 C CA . ASP A 1 207 ? -2.711 0.390 -16.106 1.00 96.06 207 ASP A CA 1
ATOM 1676 C C . ASP A 1 207 ? -1.299 0.864 -15.727 1.00 96.06 207 ASP A C 1
ATOM 1678 O O . ASP A 1 207 ? -0.406 0.849 -16.575 1.00 96.06 207 ASP A O 1
ATOM 1682 N N . LEU A 1 208 ? -1.053 1.140 -14.441 1.00 95.12 208 LEU A N 1
ATOM 1683 C CA . LEU A 1 208 ? 0.281 1.456 -13.930 1.00 95.12 208 LEU A CA 1
ATOM 1684 C C . LEU A 1 208 ? 1.261 0.299 -14.171 1.00 95.12 208 LEU A C 1
ATOM 1686 O O . LEU A 1 208 ? 2.328 0.494 -14.749 1.00 95.12 208 LEU A O 1
ATOM 1690 N N . HIS A 1 209 ? 0.884 -0.929 -13.799 1.00 95.06 209 HIS A N 1
ATOM 1691 C CA . HIS A 1 209 ? 1.727 -2.106 -14.028 1.00 95.06 209 HIS A CA 1
ATOM 1692 C C . HIS A 1 209 ? 1.983 -2.357 -15.522 1.00 95.06 209 HIS A C 1
ATOM 1694 O O . HIS A 1 209 ? 3.056 -2.825 -15.909 1.00 95.06 209 HIS A O 1
ATOM 1700 N N . ARG A 1 210 ? 1.015 -2.025 -16.385 1.00 95.50 210 ARG A N 1
ATOM 1701 C CA . ARG A 1 210 ? 1.190 -2.122 -17.834 1.00 95.50 210 ARG A CA 1
ATOM 1702 C C . ARG A 1 210 ? 2.284 -1.190 -18.327 1.00 95.50 210 ARG A C 1
ATOM 1704 O O . ARG A 1 210 ? 3.091 -1.635 -19.132 1.00 95.50 210 ARG A O 1
ATOM 1711 N N . LEU A 1 211 ? 2.328 0.052 -17.844 1.00 94.75 211 LEU A N 1
ATOM 1712 C CA . LEU A 1 211 ? 3.377 1.008 -18.208 1.00 94.75 211 LEU A CA 1
ATOM 1713 C C . LEU A 1 211 ? 4.753 0.513 -17.770 1.00 94.75 211 LEU A C 1
ATOM 1715 O O . LEU A 1 211 ? 5.662 0.473 -18.594 1.00 94.75 211 LEU A O 1
ATOM 1719 N N . ILE A 1 212 ? 4.870 0.025 -16.532 1.00 93.06 212 ILE A N 1
ATOM 1720 C CA . ILE A 1 212 ? 6.130 -0.499 -15.985 1.00 93.06 212 ILE A CA 1
ATOM 1721 C C . ILE A 1 212 ? 6.724 -1.614 -16.864 1.00 93.06 212 ILE A C 1
ATOM 1723 O O . ILE A 1 212 ? 7.931 -1.623 -17.115 1.00 93.06 212 ILE A O 1
ATOM 1727 N N . LEU A 1 213 ? 5.899 -2.534 -17.378 1.00 91.31 213 LEU A N 1
ATOM 1728 C CA . LEU A 1 213 ? 6.368 -3.677 -18.176 1.00 91.31 213 LEU A CA 1
ATOM 1729 C C . LEU A 1 213 ? 6.249 -3.510 -19.698 1.00 91.31 213 LEU A C 1
ATOM 1731 O O . LEU A 1 213 ? 6.730 -4.374 -20.429 1.00 91.31 213 LEU A O 1
ATOM 1735 N N . LYS A 1 214 ? 5.649 -2.423 -20.190 1.00 88.88 214 LYS A N 1
ATOM 1736 C CA . LYS A 1 214 ? 5.230 -2.209 -21.591 1.00 88.88 214 LYS A CA 1
ATOM 1737 C C . LYS A 1 214 ? 6.251 -2.648 -22.644 1.00 88.88 214 LYS A C 1
ATOM 1739 O O . LYS A 1 214 ? 5.889 -3.324 -23.602 1.00 88.88 214 LYS A O 1
ATOM 1744 N N . THR A 1 215 ? 7.512 -2.264 -22.472 1.00 90.81 215 THR A N 1
ATOM 1745 C CA . THR A 1 215 ? 8.606 -2.517 -23.431 1.00 90.81 215 THR A CA 1
ATOM 1746 C C . THR A 1 215 ? 9.541 -3.657 -23.009 1.00 90.81 215 THR A C 1
ATOM 1748 O O . THR A 1 215 ? 10.510 -3.952 -23.703 1.00 90.81 215 THR A O 1
ATOM 1751 N N . ILE A 1 216 ? 9.256 -4.303 -21.875 1.00 89.44 216 ILE A N 1
ATOM 1752 C CA . ILE A 1 216 ? 10.114 -5.317 -21.245 1.00 89.44 216 ILE A CA 1
ATOM 1753 C C . ILE A 1 216 ? 9.454 -6.697 -21.279 1.00 89.44 216 ILE A C 1
ATOM 1755 O O . ILE A 1 216 ? 10.108 -7.687 -21.599 1.00 89.44 216 ILE A O 1
ATOM 1759 N N . ASP A 1 217 ? 8.173 -6.766 -20.920 1.00 88.50 217 ASP A N 1
ATOM 1760 C CA . ASP A 1 217 ? 7.383 -7.993 -20.833 1.00 88.50 217 ASP A CA 1
ATOM 1761 C C . ASP A 1 217 ? 5.902 -7.674 -21.085 1.00 88.50 217 ASP A C 1
ATOM 1763 O O . ASP A 1 217 ? 5.076 -7.601 -20.172 1.00 88.50 217 ASP A O 1
ATOM 1767 N N . SER A 1 218 ? 5.575 -7.431 -22.355 1.00 89.44 218 SER A N 1
ATOM 1768 C CA . SER A 1 218 ? 4.233 -7.031 -22.787 1.00 89.44 218 SER A CA 1
ATOM 1769 C C . SER A 1 218 ? 3.170 -8.110 -22.552 1.00 89.44 218 SER A C 1
ATOM 1771 O O . SER A 1 218 ? 2.004 -7.773 -22.360 1.00 89.44 218 SER A O 1
ATOM 1773 N N . GLU A 1 219 ? 3.556 -9.389 -22.516 1.00 90.81 219 GLU A N 1
ATOM 1774 C CA . GLU A 1 219 ? 2.649 -10.512 -22.248 1.00 90.81 219 GLU A CA 1
ATOM 1775 C C . GLU A 1 219 ? 2.114 -10.496 -20.810 1.00 90.81 219 GLU A C 1
ATOM 1777 O O . GLU A 1 219 ? 0.960 -10.860 -20.572 1.00 90.81 219 GLU A O 1
ATOM 1782 N N . ASN A 1 220 ? 2.938 -10.050 -19.855 1.00 90.06 220 ASN A N 1
ATOM 1783 C CA . ASN A 1 220 ? 2.583 -9.975 -18.435 1.00 90.06 220 ASN A CA 1
ATOM 1784 C C . ASN A 1 220 ? 2.234 -8.548 -17.970 1.00 90.06 220 ASN A C 1
ATOM 1786 O O . ASN A 1 220 ? 1.883 -8.328 -16.806 1.00 90.06 220 ASN A O 1
ATOM 1790 N N . ALA A 1 221 ? 2.283 -7.570 -18.875 1.00 92.38 221 ALA A N 1
ATOM 1791 C CA . ALA A 1 221 ? 2.001 -6.173 -18.587 1.00 92.38 221 ALA A CA 1
ATOM 1792 C C . ALA A 1 221 ? 0.520 -5.950 -18.226 1.00 92.38 221 ALA A C 1
ATOM 1794 O O . ALA A 1 221 ? -0.397 -6.213 -19.005 1.00 92.38 221 ALA A O 1
ATOM 1795 N N . GLY A 1 222 ? 0.278 -5.417 -17.026 1.00 94.62 222 GLY A N 1
ATOM 1796 C CA . GLY A 1 222 ? -1.072 -5.086 -16.555 1.00 94.62 222 GLY A CA 1
ATOM 1797 C C . GLY A 1 222 ? -2.030 -6.272 -16.414 1.00 94.62 222 GLY A C 1
ATOM 1798 O O . GLY A 1 222 ? -3.237 -6.096 -16.590 1.00 94.62 222 GLY A O 1
ATOM 1799 N N . VAL A 1 223 ? -1.519 -7.468 -16.111 1.00 94.88 223 VAL A N 1
ATOM 1800 C CA . VAL A 1 223 ? -2.331 -8.661 -15.826 1.00 94.88 223 VAL A CA 1
ATOM 1801 C C . VAL A 1 223 ? -1.858 -9.350 -14.552 1.00 94.88 223 VAL A C 1
ATOM 1803 O O . VAL A 1 223 ? -0.661 -9.414 -14.283 1.00 94.88 223 VAL A O 1
ATOM 1806 N N . TYR A 1 224 ? -2.788 -9.884 -13.757 1.00 96.00 224 TYR A N 1
ATOM 1807 C CA . TYR A 1 224 ? -2.418 -10.714 -12.612 1.00 96.00 224 TYR A CA 1
ATOM 1808 C C . TYR A 1 224 ? -1.751 -12.008 -13.072 1.00 96.00 224 TYR A C 1
ATOM 1810 O O . TYR A 1 224 ? -2.098 -12.582 -14.110 1.00 96.00 224 TYR A O 1
ATOM 1818 N N . ARG A 1 225 ? -0.795 -12.488 -12.276 1.00 94.56 225 ARG A N 1
ATOM 1819 C CA . ARG A 1 225 ? -0.070 -13.719 -12.581 1.00 94.56 225 ARG A CA 1
ATOM 1820 C C . ARG A 1 225 ? -1.014 -14.916 -12.605 1.00 94.56 225 ARG A C 1
ATOM 1822 O O . ARG A 1 225 ? -1.890 -15.061 -11.758 1.00 94.56 225 ARG A O 1
ATOM 1829 N N . LYS A 1 226 ? -0.770 -15.823 -13.548 1.00 93.31 226 LYS A N 1
ATOM 1830 C CA . LYS A 1 226 ? -1.517 -17.084 -13.698 1.00 93.31 226 LYS A CA 1
ATOM 1831 C C . LYS A 1 226 ? -0.789 -18.286 -13.101 1.00 93.31 226 LYS A C 1
ATOM 1833 O O . LYS A 1 226 ? -1.339 -19.381 -13.068 1.00 93.31 226 LYS A O 1
ATOM 1838 N N . VAL A 1 227 ? 0.437 -18.080 -12.625 1.00 91.56 227 VAL A N 1
ATOM 1839 C CA . VAL A 1 227 ? 1.303 -19.129 -12.083 1.00 91.56 227 VAL A CA 1
ATOM 1840 C C . VAL A 1 227 ? 1.691 -18.836 -10.629 1.00 91.56 227 VAL A C 1
ATOM 1842 O O . VAL A 1 227 ? 1.754 -17.665 -10.225 1.00 91.56 227 VAL A O 1
ATOM 1845 N N . PRO A 1 228 ? 1.921 -19.874 -9.808 1.00 90.56 228 PRO A N 1
ATOM 1846 C CA . PRO A 1 228 ? 2.506 -19.711 -8.483 1.00 90.56 228 PRO A CA 1
ATOM 1847 C C . PRO A 1 228 ? 3.915 -19.118 -8.577 1.00 90.56 228 PRO A C 1
ATOM 1849 O O . PRO A 1 228 ? 4.627 -19.344 -9.554 1.00 90.56 228 PRO A O 1
ATOM 1852 N N . VAL A 1 229 ? 4.318 -18.374 -7.550 1.00 87.38 229 VAL A N 1
ATOM 1853 C CA . VAL A 1 229 ? 5.652 -17.766 -7.457 1.00 87.38 229 VAL A CA 1
ATOM 1854 C C . VAL A 1 229 ? 6.197 -17.912 -6.045 1.00 87.38 229 VAL A C 1
ATOM 1856 O O . VAL A 1 229 ? 5.434 -17.993 -5.087 1.00 87.38 229 VAL A O 1
ATOM 1859 N N . SER A 1 230 ? 7.522 -17.907 -5.926 1.00 82.88 230 SER A N 1
ATOM 1860 C CA . SER A 1 230 ? 8.239 -17.903 -4.651 1.00 82.88 230 SER A CA 1
ATOM 1861 C C . SER A 1 230 ? 9.168 -16.696 -4.559 1.00 82.88 230 SER A C 1
ATOM 1863 O O . SER A 1 230 ? 9.842 -16.322 -5.529 1.00 82.88 230 SER A O 1
ATOM 1865 N N . ILE A 1 231 ? 9.271 -16.108 -3.372 1.00 78.00 231 ILE A N 1
ATOM 1866 C CA . ILE A 1 231 ? 10.158 -14.973 -3.130 1.00 78.00 231 ILE A CA 1
ATOM 1867 C C . ILE A 1 231 ? 11.524 -15.512 -2.696 1.00 78.00 231 ILE A C 1
ATOM 1869 O O . ILE A 1 231 ? 11.725 -15.871 -1.545 1.00 78.00 231 ILE A O 1
ATOM 1873 N N . GLY A 1 232 ? 12.480 -15.577 -3.630 1.00 73.38 232 GLY A N 1
ATOM 1874 C CA . GLY A 1 232 ? 13.871 -15.920 -3.306 1.00 73.38 232 GLY A CA 1
ATOM 1875 C C . GLY A 1 232 ? 14.406 -15.125 -2.106 1.00 73.38 232 GLY A C 1
ATOM 1876 O O . GLY A 1 232 ? 14.267 -13.903 -2.075 1.00 73.38 232 GLY A O 1
ATOM 1877 N N . GLY A 1 233 ? 14.980 -15.832 -1.130 1.00 72.50 233 GLY A N 1
ATOM 1878 C CA . GLY A 1 233 ? 15.462 -15.259 0.131 1.00 72.50 233 GLY A CA 1
ATOM 1879 C C . GLY A 1 233 ? 14.403 -15.112 1.232 1.00 72.50 233 GLY A C 1
ATOM 1880 O O . GLY A 1 233 ? 14.730 -14.602 2.300 1.00 72.50 233 GLY A O 1
ATOM 1881 N N . SER A 1 234 ? 13.165 -15.553 0.999 1.00 76.81 234 SER A N 1
ATOM 1882 C CA . SER A 1 234 ? 12.074 -15.538 1.977 1.00 76.81 234 SER A CA 1
ATOM 1883 C C . SER A 1 234 ? 11.393 -16.905 2.060 1.00 76.81 234 SER A C 1
ATOM 1885 O O . SER A 1 234 ? 11.223 -17.584 1.048 1.00 76.81 234 SER A O 1
ATOM 1887 N N . GLU A 1 235 ? 10.977 -17.294 3.264 1.00 80.38 235 GLU A N 1
ATOM 1888 C CA . GLU A 1 235 ? 10.119 -18.468 3.491 1.00 80.38 235 GLU A CA 1
ATOM 1889 C C . GLU A 1 235 ? 8.638 -18.163 3.215 1.00 80.38 235 GLU A C 1
ATOM 1891 O O . GLU A 1 235 ? 7.819 -19.075 3.104 1.00 80.38 235 GLU A O 1
ATOM 1896 N N . TYR A 1 236 ? 8.285 -16.880 3.072 1.00 81.50 236 TYR A N 1
ATOM 1897 C CA . TYR A 1 236 ? 6.923 -16.465 2.772 1.00 81.50 236 TYR A CA 1
ATOM 1898 C C . TYR A 1 236 ? 6.493 -16.939 1.380 1.00 81.50 236 TYR A C 1
ATOM 1900 O O . TYR A 1 236 ? 7.145 -16.645 0.372 1.00 81.50 236 TYR A O 1
ATOM 1908 N N . MET A 1 237 ? 5.345 -17.615 1.333 1.00 84.19 237 MET A N 1
ATOM 1909 C CA . MET A 1 237 ? 4.713 -18.076 0.102 1.00 84.19 237 MET A CA 1
ATOM 1910 C C . MET A 1 237 ? 3.515 -17.187 -0.232 1.00 84.19 237 MET A C 1
ATOM 1912 O O . MET A 1 237 ? 2.525 -17.203 0.505 1.00 84.19 237 MET A O 1
ATOM 1916 N N . PRO A 1 238 ? 3.574 -16.428 -1.341 1.00 89.50 238 PRO A N 1
ATOM 1917 C CA . PRO A 1 238 ? 2.437 -15.650 -1.793 1.00 89.50 238 PRO A CA 1
ATOM 1918 C C . PRO A 1 238 ? 1.209 -16.521 -2.108 1.00 89.50 238 PRO A C 1
ATOM 1920 O O . PRO A 1 238 ? 1.344 -17.707 -2.431 1.00 89.50 238 PRO A O 1
ATOM 1923 N N . PRO A 1 239 ? 0.003 -15.931 -2.093 1.00 90.38 239 PRO A N 1
ATOM 1924 C CA . PRO A 1 239 ? -1.243 -16.626 -2.406 1.00 90.38 239 PRO A CA 1
ATOM 1925 C C . PRO A 1 239 ? -1.248 -17.344 -3.762 1.00 90.38 239 PRO A C 1
ATOM 1927 O O . PRO A 1 239 ? -0.525 -16.992 -4.694 1.00 90.38 239 PRO A O 1
ATOM 1930 N N . GLN A 1 240 ? -2.118 -18.337 -3.929 1.00 93.56 240 GLN A N 1
ATOM 1931 C CA . GLN A 1 240 ? -2.277 -18.997 -5.226 1.00 93.56 240 GLN A CA 1
ATOM 1932 C C . GLN A 1 240 ? -2.958 -18.074 -6.259 1.00 93.56 240 GLN A C 1
ATOM 1934 O O . GLN A 1 240 ? -3.810 -17.272 -5.875 1.00 93.56 240 GLN A O 1
ATOM 1939 N N . PRO A 1 241 ? -2.648 -18.197 -7.568 1.00 95.38 241 PRO A N 1
ATOM 1940 C CA . PRO A 1 241 ? -3.200 -17.333 -8.622 1.00 95.38 241 PRO A CA 1
ATOM 1941 C C . PRO A 1 241 ? -4.725 -17.193 -8.613 1.00 95.38 241 PRO A C 1
ATOM 1943 O O . PRO A 1 241 ? -5.254 -16.100 -8.787 1.00 95.38 241 PRO A O 1
ATOM 1946 N N . PHE A 1 242 ? -5.441 -18.289 -8.351 1.00 95.62 242 PHE A N 1
ATOM 1947 C CA . PHE A 1 242 ? -6.906 -18.309 -8.332 1.00 95.62 242 PHE A CA 1
ATOM 1948 C C . PHE A 1 242 ? -7.526 -17.498 -7.177 1.00 95.62 242 PHE A C 1
ATOM 1950 O O . PHE A 1 242 ? -8.726 -17.242 -7.197 1.00 95.62 242 PHE A O 1
ATOM 1957 N N . LEU A 1 243 ? -6.734 -17.079 -6.181 1.00 95.88 243 LEU A N 1
ATOM 1958 C CA . LEU A 1 243 ? -7.177 -16.212 -5.083 1.00 95.88 243 LEU A CA 1
ATOM 1959 C C . LEU A 1 243 ? -6.972 -14.720 -5.378 1.00 95.88 243 LEU A C 1
ATOM 1961 O O . LEU A 1 243 ? -7.555 -13.889 -4.685 1.00 95.88 243 LEU A O 1
ATOM 1965 N N . LEU A 1 244 ? -6.155 -14.368 -6.378 1.00 95.81 244 LEU A N 1
ATOM 1966 C CA . LEU A 1 244 ? -5.686 -12.993 -6.579 1.00 95.81 244 LEU A CA 1
ATOM 1967 C C . LEU A 1 244 ? -6.819 -12.009 -6.842 1.00 95.81 244 LEU A C 1
ATOM 1969 O O . LEU A 1 244 ? -6.802 -10.920 -6.281 1.00 95.81 244 LEU A O 1
ATOM 1973 N N . GLU A 1 245 ? -7.813 -12.398 -7.640 1.00 97.00 245 GLU A N 1
ATOM 1974 C CA . GLU A 1 245 ? -8.968 -11.544 -7.935 1.00 97.00 245 GLU A CA 1
ATOM 1975 C C . GLU A 1 245 ? -9.693 -11.117 -6.658 1.00 97.00 245 GLU A C 1
ATOM 1977 O O . GLU A 1 245 ? -9.838 -9.926 -6.388 1.00 97.00 245 GLU A O 1
ATOM 1982 N N . LYS A 1 246 ? -10.044 -12.090 -5.812 1.00 96.19 246 LYS A N 1
ATOM 1983 C CA . LYS A 1 246 ? -10.709 -11.826 -4.536 1.00 96.19 246 LYS A CA 1
ATOM 1984 C C . LYS A 1 246 ? -9.823 -11.010 -3.590 1.00 96.19 246 LYS A C 1
ATOM 1986 O O . LYS A 1 246 ? -10.286 -10.065 -2.964 1.00 96.19 246 LYS A O 1
ATOM 1991 N N . MET A 1 247 ? -8.539 -11.352 -3.482 1.00 95.56 247 MET A N 1
ATOM 1992 C CA . MET A 1 247 ? -7.630 -10.650 -2.569 1.00 95.56 247 MET A CA 1
ATOM 1993 C C . MET A 1 247 ? -7.371 -9.202 -2.993 1.00 95.56 247 MET A C 1
ATOM 1995 O O . MET A 1 247 ? -7.239 -8.330 -2.135 1.00 95.56 247 MET A O 1
ATOM 1999 N N . MET A 1 248 ? -7.321 -8.929 -4.298 1.00 97.56 248 MET A N 1
ATOM 2000 C CA . MET A 1 248 ? -7.200 -7.570 -4.822 1.00 97.56 248 MET A CA 1
ATOM 2001 C C . MET A 1 248 ? -8.512 -6.790 -4.697 1.00 97.56 248 MET A C 1
ATOM 2003 O O . MET A 1 248 ? -8.482 -5.591 -4.437 1.00 97.56 248 MET A O 1
ATOM 2007 N N . GLU A 1 249 ? -9.669 -7.441 -4.799 1.00 96.69 249 GLU A N 1
ATOM 2008 C CA . GLU A 1 249 ? -10.944 -6.813 -4.439 1.00 96.69 249 GLU A CA 1
ATOM 2009 C C . GLU A 1 249 ? -10.949 -6.389 -2.958 1.00 96.69 249 GLU A C 1
ATOM 2011 O O . GLU A 1 249 ? -11.178 -5.215 -2.643 1.00 96.69 249 GLU A O 1
ATOM 2016 N N . ASP A 1 250 ? -10.586 -7.305 -2.054 1.00 95.25 250 ASP A N 1
ATOM 2017 C CA . ASP A 1 250 ? -10.473 -7.041 -0.614 1.00 95.25 250 ASP A CA 1
ATOM 2018 C C . ASP A 1 250 ? -9.457 -5.921 -0.310 1.00 95.25 250 ASP A C 1
ATOM 2020 O O . ASP A 1 250 ? -9.689 -5.086 0.572 1.00 95.25 250 ASP A O 1
ATOM 2024 N N . TYR A 1 251 ? -8.359 -5.851 -1.071 1.00 95.69 251 TYR A N 1
ATOM 2025 C CA . TYR A 1 251 ? -7.358 -4.782 -1.010 1.00 95.69 251 TYR A CA 1
ATOM 2026 C C . TYR A 1 251 ? -7.980 -3.397 -1.254 1.00 95.69 251 TYR A C 1
ATOM 2028 O O . TYR A 1 251 ? -7.821 -2.490 -0.431 1.00 95.69 251 TYR A O 1
ATOM 2036 N N . PHE A 1 252 ? -8.750 -3.224 -2.333 1.00 96.19 252 PHE A N 1
ATOM 2037 C CA . PHE A 1 252 ? -9.386 -1.935 -2.633 1.00 96.19 252 PHE A CA 1
ATOM 2038 C C . PHE A 1 252 ? -10.538 -1.611 -1.680 1.00 96.19 252 PHE A C 1
ATOM 2040 O O . PHE A 1 252 ? -10.736 -0.444 -1.322 1.00 96.19 252 PHE A O 1
ATOM 2047 N N . ILE A 1 253 ? -11.287 -2.619 -1.224 1.00 94.00 253 ILE A N 1
ATOM 2048 C CA . ILE A 1 253 ? -12.308 -2.441 -0.182 1.00 94.00 253 ILE A CA 1
ATOM 2049 C C . ILE A 1 253 ? -11.657 -1.902 1.095 1.00 94.00 253 ILE A C 1
ATOM 2051 O O . ILE A 1 253 ? -12.165 -0.951 1.698 1.00 94.00 253 ILE A O 1
ATOM 2055 N N . HIS A 1 254 ? -10.523 -2.476 1.498 1.00 92.25 254 HIS A N 1
ATOM 2056 C CA . HIS A 1 254 ? -9.778 -2.028 2.665 1.00 92.25 254 HIS A CA 1
ATOM 2057 C C . HIS A 1 254 ? -9.296 -0.578 2.506 1.00 92.25 254 HIS A C 1
ATOM 2059 O O . HIS A 1 254 ? -9.602 0.247 3.371 1.00 92.25 254 HIS A O 1
ATOM 2065 N N . TYR A 1 255 ? -8.646 -0.238 1.385 1.00 94.25 255 TYR A N 1
ATOM 2066 C CA . TYR A 1 255 ? -8.213 1.135 1.089 1.00 94.25 255 TYR A CA 1
ATOM 2067 C C . TYR A 1 255 ? -9.361 2.143 1.232 1.00 94.25 255 TYR A C 1
ATOM 2069 O O . TYR A 1 255 ? -9.257 3.140 1.954 1.00 94.25 255 TYR A O 1
ATOM 2077 N N . ASN A 1 256 ? -10.499 1.856 0.594 1.00 92.62 256 ASN A N 1
ATOM 2078 C CA . ASN A 1 256 ? -11.653 2.750 0.596 1.00 92.62 256 ASN A CA 1
ATOM 2079 C C . ASN A 1 256 ? -12.276 2.928 1.984 1.00 92.62 256 ASN A C 1
ATOM 2081 O O . ASN A 1 256 ? -12.759 4.021 2.298 1.00 92.62 256 ASN A O 1
ATOM 2085 N N . ARG A 1 257 ? -12.246 1.883 2.820 1.00 90.81 257 ARG A N 1
ATOM 2086 C CA . ARG A 1 257 ? 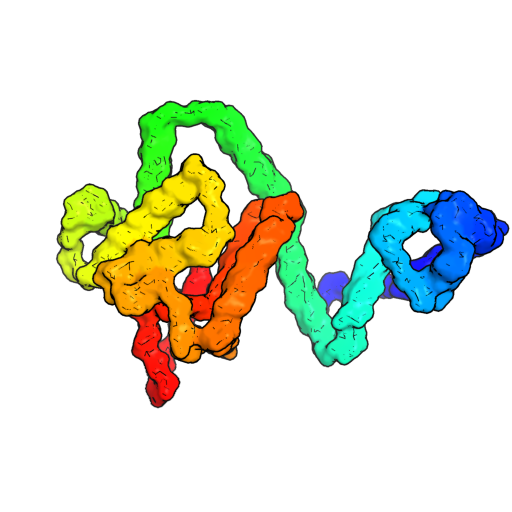-12.698 1.953 4.214 1.00 90.81 257 ARG A CA 1
ATOM 2087 C C . ARG A 1 257 ? -11.736 2.772 5.067 1.00 90.81 257 ARG A C 1
ATOM 2089 O O . ARG A 1 257 ? -12.198 3.639 5.798 1.00 90.81 257 ARG A O 1
ATOM 2096 N N . GLN A 1 258 ? -10.427 2.538 4.960 1.00 88.06 258 GLN A N 1
ATOM 2097 C CA . GLN A 1 258 ? -9.440 3.127 5.872 1.00 88.06 258 GLN A CA 1
ATOM 2098 C C . GLN A 1 258 ? -9.005 4.550 5.508 1.00 88.06 258 GLN A C 1
ATOM 2100 O O . GLN A 1 258 ? -8.622 5.300 6.406 1.00 88.06 258 GLN A O 1
ATOM 2105 N N . ARG A 1 259 ? -9.131 4.983 4.244 1.00 89.62 259 ARG A N 1
ATOM 2106 C CA . ARG A 1 259 ? -8.635 6.299 3.783 1.00 89.62 259 ARG A CA 1
ATOM 2107 C C . ARG A 1 259 ? -9.171 7.527 4.522 1.00 89.62 259 ARG A C 1
ATOM 2109 O O . ARG A 1 259 ? -8.584 8.597 4.412 1.00 89.62 259 ARG A O 1
ATOM 2116 N N . LYS A 1 260 ? -10.289 7.395 5.244 1.00 87.81 260 LYS A N 1
ATOM 2117 C CA . LYS A 1 260 ? -10.872 8.471 6.067 1.00 87.81 260 LYS A CA 1
ATOM 2118 C C . LYS A 1 260 ? -10.450 8.426 7.537 1.00 87.81 260 LYS A C 1
ATOM 2120 O O . LYS A 1 260 ? -10.603 9.431 8.223 1.00 87.81 260 LYS A O 1
ATOM 2125 N N . TYR A 1 261 ? -9.979 7.281 8.024 1.00 84.00 261 TYR A N 1
ATOM 2126 C CA . TYR A 1 261 ? -9.733 7.046 9.451 1.00 84.00 261 TYR A CA 1
ATOM 2127 C C . TYR A 1 261 ? -8.246 6.929 9.784 1.00 84.00 261 TYR A C 1
ATOM 2129 O O . TYR A 1 261 ? -7.840 7.264 10.894 1.00 84.00 261 TYR A O 1
ATOM 2137 N N . MET A 1 262 ? -7.436 6.464 8.834 1.00 84.56 262 MET A N 1
ATOM 2138 C CA . MET A 1 262 ? -6.010 6.235 9.020 1.00 84.56 262 MET A CA 1
ATOM 2139 C C . MET A 1 262 ? -5.184 7.435 8.555 1.00 84.56 262 MET A C 1
ATOM 2141 O O . MET A 1 262 ? -5.515 8.084 7.561 1.00 84.56 262 MET A O 1
ATOM 2145 N N . HIS A 1 263 ? -4.083 7.719 9.253 1.00 88.38 263 HIS A N 1
ATOM 2146 C CA . HIS A 1 263 ? -3.137 8.738 8.807 1.00 88.38 263 HIS A CA 1
ATOM 2147 C C . HIS A 1 263 ? -2.557 8.348 7.426 1.00 88.38 263 HIS A C 1
ATOM 2149 O O . HIS A 1 263 ? -2.158 7.192 7.266 1.00 88.38 263 HIS A O 1
ATOM 2155 N N . PRO A 1 264 ? -2.456 9.262 6.436 1.00 90.44 264 PRO A N 1
ATOM 2156 C CA . PRO A 1 264 ? -2.106 8.909 5.054 1.00 90.44 264 PRO A CA 1
ATOM 2157 C C . PRO A 1 264 ? -0.793 8.136 4.891 1.00 90.44 264 PRO A C 1
ATOM 2159 O O . PRO A 1 264 ? -0.714 7.240 4.061 1.00 90.44 264 PRO A O 1
ATOM 2162 N N . VAL A 1 265 ? 0.222 8.454 5.700 1.00 89.62 265 VAL A N 1
ATOM 2163 C CA . VAL A 1 265 ? 1.521 7.755 5.673 1.00 89.62 265 VAL A CA 1
ATOM 2164 C C . VAL A 1 265 ? 1.395 6.312 6.164 1.00 89.62 265 VAL A C 1
ATOM 2166 O O . VAL A 1 265 ? 1.999 5.415 5.586 1.00 89.62 265 VAL A O 1
ATOM 2169 N N . ILE A 1 266 ? 0.570 6.075 7.188 1.00 87.69 266 ILE A N 1
ATOM 2170 C CA . ILE A 1 266 ? 0.326 4.724 7.704 1.00 87.69 266 ILE A CA 1
ATOM 2171 C C . ILE A 1 266 ? -0.478 3.921 6.693 1.00 87.69 266 ILE A C 1
ATOM 2173 O O . ILE A 1 266 ? -0.125 2.786 6.396 1.00 87.69 266 ILE A O 1
ATOM 2177 N N . LEU A 1 267 ? -1.503 4.542 6.106 1.00 89.75 267 LEU A N 1
ATOM 2178 C CA . LEU A 1 267 ? -2.274 3.909 5.048 1.00 89.75 267 LEU A CA 1
ATOM 2179 C C . LEU A 1 267 ? -1.375 3.529 3.870 1.00 89.75 267 LEU A C 1
ATOM 2181 O O . LEU A 1 267 ? -1.467 2.410 3.391 1.00 89.75 267 LEU A O 1
ATOM 2185 N N . ALA A 1 268 ? -0.487 4.419 3.423 1.00 90.69 268 ALA A N 1
ATOM 2186 C CA . ALA A 1 268 ? 0.449 4.109 2.345 1.00 90.69 268 ALA A CA 1
ATOM 2187 C C . ALA A 1 268 ? 1.341 2.903 2.690 1.00 90.69 268 ALA A C 1
ATOM 2189 O O . ALA A 1 268 ? 1.471 1.996 1.872 1.00 90.69 268 ALA A O 1
ATOM 2190 N N . ALA A 1 269 ? 1.888 2.853 3.909 1.00 88.19 269 ALA A N 1
ATOM 2191 C CA . ALA A 1 269 ? 2.714 1.736 4.364 1.00 88.19 269 ALA A CA 1
ATOM 2192 C C . ALA A 1 269 ? 1.934 0.409 4.444 1.00 88.19 269 ALA A C 1
ATOM 2194 O O . ALA A 1 269 ? 2.423 -0.615 3.968 1.00 88.19 269 ALA A O 1
ATOM 2195 N N . GLU A 1 270 ? 0.713 0.420 4.987 1.00 87.69 270 GLU A N 1
ATOM 2196 C CA . GLU A 1 270 ? -0.143 -0.772 5.062 1.00 87.69 270 GLU A CA 1
ATOM 2197 C C . GLU A 1 270 ? -0.577 -1.244 3.669 1.00 87.69 270 GLU A C 1
ATOM 2199 O O . GLU A 1 270 ? -0.509 -2.432 3.355 1.00 87.69 270 GLU A O 1
ATOM 2204 N N . MET A 1 271 ? -0.996 -0.324 2.798 1.00 93.06 271 MET A N 1
ATOM 2205 C CA . MET A 1 271 ? -1.378 -0.667 1.429 1.00 93.06 271 MET A CA 1
ATOM 2206 C C . MET A 1 271 ? -0.186 -1.204 0.630 1.00 93.06 271 MET A C 1
ATOM 2208 O O . MET A 1 271 ? -0.366 -2.113 -0.178 1.00 93.06 271 MET A O 1
ATOM 2212 N N . HIS A 1 272 ? 1.022 -0.694 0.862 1.00 90.06 272 HIS A N 1
ATOM 2213 C CA . HIS A 1 272 ? 2.233 -1.256 0.275 1.00 90.06 272 HIS A CA 1
ATOM 2214 C C . HIS A 1 272 ? 2.481 -2.691 0.772 1.00 90.06 272 HIS A C 1
ATOM 2216 O O . HIS A 1 272 ? 2.585 -3.611 -0.038 1.00 90.06 272 HIS A O 1
ATOM 2222 N N . GLU A 1 273 ? 2.492 -2.915 2.092 1.00 87.00 273 GLU A N 1
ATOM 2223 C CA . GLU A 1 273 ? 2.706 -4.245 2.685 1.00 87.00 273 GLU A CA 1
ATOM 2224 C C . GLU A 1 273 ? 1.691 -5.278 2.171 1.00 87.00 273 GLU A C 1
ATOM 2226 O O . GLU A 1 273 ? 2.070 -6.383 1.766 1.00 87.00 273 GLU A O 1
ATOM 2231 N N . ARG A 1 274 ? 0.407 -4.905 2.103 1.00 92.50 274 ARG A N 1
ATOM 2232 C CA . ARG A 1 274 ? -0.653 -5.759 1.551 1.00 92.50 274 ARG A CA 1
ATOM 2233 C C . ARG A 1 274 ? -0.391 -6.125 0.093 1.00 92.50 274 ARG A C 1
ATOM 2235 O O . ARG A 1 274 ? -0.535 -7.293 -0.264 1.00 92.50 274 ARG A O 1
ATOM 2242 N N . LEU A 1 275 ? -0.008 -5.159 -0.745 1.00 93.81 275 LEU A N 1
ATOM 2243 C CA . LEU A 1 275 ? 0.232 -5.403 -2.170 1.00 93.81 275 LEU A CA 1
ATOM 2244 C C . LEU A 1 275 ? 1.416 -6.354 -2.374 1.00 93.81 275 LEU A C 1
ATOM 2246 O O . LEU A 1 275 ? 1.311 -7.317 -3.136 1.00 93.81 275 LEU A O 1
ATOM 2250 N N . VAL A 1 276 ? 2.512 -6.119 -1.649 1.00 88.25 276 VAL A N 1
ATOM 2251 C CA . VAL A 1 276 ? 3.721 -6.953 -1.710 1.00 88.25 276 VAL A CA 1
ATOM 2252 C C . VAL A 1 276 ? 3.455 -8.364 -1.191 1.00 88.25 276 VAL A C 1
ATOM 2254 O O . VAL A 1 276 ? 3.949 -9.324 -1.779 1.00 88.25 276 VAL A O 1
ATOM 2257 N N . SER A 1 277 ? 2.625 -8.505 -0.153 1.00 87.81 277 SER A N 1
ATOM 2258 C CA . SER A 1 277 ? 2.220 -9.806 0.396 1.00 87.81 277 SER A CA 1
ATOM 2259 C C . SER A 1 277 ? 1.322 -10.592 -0.567 1.00 87.81 277 SER A C 1
ATOM 2261 O O . SER A 1 277 ? 1.531 -11.783 -0.787 1.00 87.81 277 SER A O 1
ATOM 2263 N N . ILE A 1 278 ? 0.343 -9.935 -1.203 1.00 93.62 278 ILE A N 1
ATOM 2264 C CA . ILE A 1 278 ? -0.494 -10.568 -2.241 1.00 93.62 278 ILE A CA 1
ATOM 2265 C C . ILE A 1 278 ? 0.367 -10.977 -3.447 1.00 93.62 278 ILE A C 1
ATOM 2267 O O . ILE A 1 278 ? 0.137 -12.024 -4.062 1.00 93.62 278 ILE A O 1
ATOM 2271 N N . HIS A 1 279 ? 1.369 -10.157 -3.771 1.00 92.38 279 HIS A N 1
ATOM 2272 C CA . HIS A 1 279 ? 2.286 -10.335 -4.891 1.00 92.38 279 HIS A CA 1
ATOM 2273 C C . HIS A 1 279 ? 1.543 -10.671 -6.202 1.00 92.38 279 HIS A C 1
ATOM 2275 O O . HIS A 1 279 ? 1.705 -11.767 -6.752 1.00 92.38 279 HIS A O 1
ATOM 2281 N N . PRO A 1 280 ? 0.653 -9.783 -6.686 1.00 94.88 280 PRO A N 1
ATOM 2282 C CA . PRO A 1 280 ? -0.309 -10.127 -7.733 1.00 94.88 280 PRO A CA 1
ATOM 2283 C C . PRO A 1 280 ? 0.296 -10.232 -9.140 1.00 94.88 280 PRO A C 1
ATOM 2285 O O . PRO A 1 280 ? -0.344 -10.790 -10.030 1.00 94.88 280 PRO A O 1
ATOM 2288 N N . PHE A 1 281 ? 1.508 -9.724 -9.357 1.00 93.00 281 PHE A N 1
ATOM 2289 C CA . PHE A 1 281 ? 2.134 -9.622 -10.676 1.00 93.00 281 PHE A CA 1
ATOM 2290 C C . PHE A 1 281 ? 3.333 -10.555 -10.835 1.00 93.00 281 PHE A C 1
ATOM 2292 O O . PHE A 1 281 ? 3.982 -10.924 -9.856 1.00 93.00 281 PHE A O 1
ATOM 2299 N N . LEU A 1 282 ? 3.635 -10.926 -12.082 1.00 86.06 282 LEU A N 1
ATOM 2300 C CA . LEU A 1 282 ? 4.938 -11.491 -12.416 1.00 86.06 282 LEU A CA 1
ATOM 2301 C C . LEU A 1 282 ? 5.937 -10.349 -12.534 1.00 86.06 282 LEU A C 1
ATOM 2303 O O . LEU A 1 282 ? 5.714 -9.391 -13.266 1.00 86.06 282 LEU A O 1
ATOM 2307 N N . THR A 1 283 ? 7.040 -10.455 -11.806 1.00 67.75 283 THR A N 1
ATOM 2308 C CA . THR A 1 283 ? 8.122 -9.486 -11.911 1.00 67.75 283 THR A CA 1
ATOM 2309 C C . THR A 1 283 ? 9.054 -9.907 -13.030 1.00 67.75 283 THR A C 1
ATOM 2311 O O . THR A 1 283 ? 9.368 -11.087 -13.213 1.00 67.75 283 THR A O 1
ATOM 2314 N N . ALA A 1 284 ? 9.555 -8.926 -13.770 1.00 52.06 284 ALA A N 1
ATOM 2315 C CA . ALA A 1 284 ? 10.376 -9.193 -14.936 1.00 52.06 284 ALA A CA 1
ATOM 2316 C C . ALA A 1 284 ? 11.763 -9.791 -14.585 1.00 52.06 284 ALA A C 1
ATOM 2318 O O . ALA A 1 284 ? 12.508 -10.145 -15.496 1.00 52.06 284 ALA A O 1
ATOM 2319 N N . ALA A 1 285 ? 12.112 -9.912 -13.296 1.00 46.06 285 ALA A N 1
ATOM 2320 C CA . ALA A 1 285 ? 13.357 -10.506 -12.803 1.00 46.06 285 ALA A CA 1
ATOM 2321 C C . ALA A 1 285 ? 13.276 -12.027 -12.544 1.00 46.06 285 ALA A C 1
ATOM 2323 O O . ALA A 1 285 ? 14.307 -12.661 -12.331 1.00 46.06 285 ALA A O 1
ATOM 2324 N N . LYS A 1 286 ? 12.085 -12.649 -12.540 1.00 46.25 286 LYS A N 1
ATOM 2325 C CA . LYS A 1 286 ? 11.929 -14.047 -12.092 1.00 46.25 286 LYS A CA 1
ATOM 2326 C C . LYS A 1 286 ? 11.108 -14.908 -13.050 1.00 46.25 286 LYS A C 1
ATOM 2328 O O . LYS A 1 286 ? 10.000 -15.334 -12.743 1.00 46.25 286 LYS A O 1
ATOM 2333 N N . ARG A 1 287 ? 11.733 -15.307 -14.160 1.00 38.12 287 ARG A N 1
ATOM 2334 C CA . ARG A 1 287 ? 11.480 -16.633 -14.749 1.00 38.12 287 ARG A CA 1
ATOM 2335 C C . ARG A 1 287 ? 12.332 -17.651 -13.987 1.00 38.12 287 ARG A C 1
ATOM 2337 O O . ARG A 1 287 ? 13.428 -17.983 -14.419 1.00 38.12 287 ARG A O 1
ATOM 2344 N N . HIS A 1 288 ? 11.887 -18.091 -12.815 1.00 38.66 288 HIS A N 1
ATOM 2345 C CA . HIS A 1 288 ? 12.454 -19.277 -12.165 1.00 38.66 288 HIS A CA 1
ATOM 2346 C C . HIS A 1 288 ? 11.318 -20.251 -11.878 1.00 38.66 288 HIS A C 1
ATOM 2348 O O . HIS A 1 288 ? 10.474 -20.017 -11.016 1.00 38.66 288 HIS A O 1
ATOM 2354 N N . PHE A 1 289 ? 11.290 -21.324 -12.666 1.00 34.84 289 PHE A N 1
ATOM 2355 C CA . PHE A 1 289 ? 10.436 -22.480 -12.439 1.00 34.84 289 PHE A CA 1
ATOM 2356 C C . PHE A 1 289 ? 10.862 -23.196 -11.145 1.00 34.84 289 PHE A C 1
ATOM 2358 O O . PHE A 1 289 ? 12.050 -23.182 -10.803 1.00 34.84 289 PHE A O 1
ATOM 2365 N N . PRO A 1 290 ? 9.936 -23.857 -10.430 1.00 35.16 290 PRO A N 1
ATOM 2366 C CA . PRO A 1 290 ? 10.292 -24.694 -9.292 1.00 35.16 290 PRO A CA 1
ATOM 2367 C C . PRO A 1 290 ? 11.084 -25.902 -9.816 1.00 35.16 290 PRO A C 1
ATOM 2369 O O . PRO A 1 290 ? 10.516 -26.798 -10.429 1.00 35.16 290 PRO A O 1
ATOM 2372 N N . GLY A 1 291 ? 12.408 -25.906 -9.640 1.00 34.31 291 GLY A N 1
ATOM 2373 C CA . GLY A 1 291 ? 13.243 -27.031 -10.080 1.00 34.31 291 GLY A CA 1
ATOM 2374 C C . GLY A 1 291 ? 14.753 -26.853 -9.944 1.00 34.31 291 GLY A C 1
ATOM 2375 O O . GLY A 1 291 ? 15.451 -27.836 -9.721 1.00 34.31 291 GLY A O 1
ATOM 2376 N N . HIS A 1 292 ? 15.279 -25.625 -9.988 1.00 31.44 292 HIS A N 1
ATOM 2377 C CA . HIS A 1 292 ? 16.718 -25.399 -9.827 1.00 31.44 292 HIS A CA 1
ATOM 2378 C C . HIS A 1 292 ? 17.003 -24.286 -8.821 1.00 31.44 292 HIS A C 1
ATOM 2380 O O . HIS A 1 292 ? 16.897 -23.098 -9.107 1.00 31.44 292 HIS A O 1
ATOM 2386 N N . ALA A 1 293 ? 17.367 -24.704 -7.610 1.00 34.94 293 ALA A N 1
ATOM 2387 C CA . ALA A 1 293 ? 17.904 -23.836 -6.580 1.00 34.94 293 ALA A CA 1
ATOM 2388 C C . ALA A 1 293 ? 19.366 -23.495 -6.908 1.00 34.94 293 ALA A C 1
ATOM 2390 O O . ALA A 1 293 ? 20.271 -24.253 -6.560 1.00 34.94 293 ALA A O 1
ATOM 2391 N N . GLN A 1 294 ? 19.615 -22.344 -7.536 1.00 29.64 294 GLN A N 1
ATOM 2392 C CA . GLN A 1 294 ? 20.890 -21.658 -7.333 1.00 29.64 294 GLN A CA 1
ATOM 2393 C C . GLN A 1 294 ? 20.776 -20.811 -6.065 1.00 29.64 294 GLN A C 1
ATOM 2395 O O . GLN A 1 294 ? 20.016 -19.847 -5.981 1.00 29.64 294 GLN A O 1
ATOM 2400 N N . LYS A 1 295 ? 21.499 -21.258 -5.037 1.00 33.53 295 LYS A N 1
ATOM 2401 C CA . LYS A 1 295 ? 21.674 -20.573 -3.759 1.00 33.53 295 LYS A CA 1
ATOM 2402 C C . LYS A 1 295 ? 22.644 -19.405 -3.955 1.00 33.53 295 LYS A C 1
ATOM 2404 O O . LYS A 1 295 ? 23.837 -19.574 -3.739 1.00 33.53 295 LYS A O 1
ATOM 2409 N N . GLU A 1 296 ? 22.141 -18.228 -4.303 1.00 31.19 296 GLU A N 1
ATOM 2410 C CA . GLU A 1 296 ? 22.825 -16.979 -3.953 1.00 31.19 296 GLU A CA 1
ATOM 2411 C C . GLU A 1 296 ? 22.011 -16.226 -2.890 1.00 31.19 296 GLU A C 1
ATOM 2413 O O . GLU A 1 296 ? 20.797 -16.058 -3.045 1.00 31.19 296 GLU A O 1
ATOM 2418 N N . PRO A 1 297 ? 22.638 -15.783 -1.783 1.00 28.53 297 PRO A N 1
ATOM 2419 C CA . PRO A 1 297 ? 21.944 -15.092 -0.710 1.00 28.53 297 PRO A CA 1
ATOM 2420 C C . PRO A 1 297 ? 21.702 -13.631 -1.113 1.00 28.53 297 PRO A C 1
ATOM 2422 O O . PRO A 1 297 ? 22.436 -12.723 -0.723 1.00 28.53 297 PRO A O 1
ATOM 2425 N N . LEU A 1 298 ? 20.644 -13.391 -1.887 1.00 34.91 298 LEU A N 1
ATOM 2426 C CA . LEU A 1 298 ? 20.117 -12.052 -2.151 1.00 34.91 298 LEU A CA 1
ATOM 2427 C C . LEU A 1 298 ? 19.445 -11.510 -0.881 1.00 34.91 298 LEU A C 1
ATOM 2429 O O . LEU A 1 298 ? 18.244 -11.656 -0.659 1.00 34.91 298 LEU A O 1
ATOM 2433 N N . LYS A 1 299 ? 20.255 -10.884 -0.021 1.00 31.28 299 LYS A N 1
ATOM 2434 C CA . LYS A 1 299 ? 19.790 -10.021 1.071 1.00 31.28 299 LYS A CA 1
ATOM 2435 C C . LYS A 1 299 ? 18.826 -8.969 0.499 1.00 31.28 299 LYS A C 1
ATOM 2437 O O . LYS A 1 299 ? 19.251 -8.168 -0.325 1.00 31.28 299 LYS A O 1
ATOM 2442 N N . LYS A 1 300 ? 17.568 -8.980 0.964 1.00 33.78 300 LYS A N 1
ATOM 2443 C CA . LYS A 1 300 ? 16.559 -7.900 0.858 1.00 33.78 300 LYS A CA 1
ATOM 2444 C C . LYS A 1 300 ? 16.525 -7.156 -0.490 1.00 33.78 300 LYS A C 1
ATOM 2446 O O . LYS A 1 300 ? 17.005 -6.033 -0.583 1.00 33.78 300 LYS A O 1
ATOM 2451 N N . LYS A 1 301 ? 15.954 -7.764 -1.532 1.00 40.81 301 LYS A N 1
ATOM 2452 C CA . LYS A 1 301 ? 15.773 -7.102 -2.840 1.00 40.81 301 LYS A CA 1
ATOM 2453 C C . LYS A 1 301 ? 14.447 -7.427 -3.524 1.00 40.81 301 LYS A C 1
ATOM 2455 O O . LYS A 1 301 ? 14.434 -7.747 -4.701 1.00 40.81 301 LYS A O 1
ATOM 2460 N N . LEU A 1 302 ? 13.329 -7.422 -2.805 1.00 31.86 302 LEU A N 1
ATOM 2461 C CA . LEU A 1 302 ? 12.031 -7.507 -3.477 1.00 31.86 302 LEU A CA 1
ATOM 2462 C C . LEU A 1 302 ? 11.060 -6.521 -2.849 1.00 31.86 302 LEU A C 1
ATOM 2464 O O . LEU A 1 302 ? 10.622 -6.738 -1.721 1.00 31.86 302 LEU A O 1
ATOM 2468 N N . PHE A 1 303 ? 10.736 -5.478 -3.618 1.00 34.56 303 PHE A N 1
ATOM 2469 C CA . PHE A 1 303 ? 9.684 -4.505 -3.335 1.00 34.56 303 PHE A CA 1
ATOM 2470 C C . PHE A 1 303 ? 9.855 -3.767 -2.004 1.00 34.56 303 PHE A C 1
ATOM 2472 O O . PHE A 1 303 ? 9.037 -3.866 -1.088 1.00 34.56 303 PHE A O 1
ATOM 2479 N N . GLU A 1 304 ? 10.928 -2.987 -1.901 1.00 26.80 304 GLU A N 1
ATOM 2480 C CA . GLU A 1 304 ? 10.975 -1.892 -0.937 1.00 26.80 304 GLU A CA 1
ATOM 2481 C C . GLU A 1 304 ? 10.411 -0.613 -1.592 1.00 26.80 304 GLU A C 1
ATOM 2483 O O . GLU A 1 304 ? 11.192 0.236 -2.018 1.00 26.80 304 GLU A O 1
ATOM 2488 N N . ARG A 1 305 ? 9.069 -0.467 -1.539 1.00 36.91 305 ARG A N 1
ATOM 2489 C CA . ARG A 1 305 ? 8.231 0.767 -1.548 1.00 36.91 305 ARG A CA 1
ATOM 2490 C C . ARG A 1 305 ? 7.351 1.046 -2.766 1.00 36.91 305 ARG A C 1
ATOM 2492 O O . ARG A 1 305 ? 7.875 1.167 -3.888 1.00 36.91 305 ARG A O 1
#

Foldseek 3Di:
DDPVVPDPDPLQALLNVLLVLCVVVVHDLVVLCVQLVNDSVVNVCSNVVVDPDDPSSLVSSCRSSVNPSVVSVVNSVVVVLCVVPVPPPPSVVVVVVVCVVVVVPPVVVLVVVVVVVVVVVVPDDDDPVVVVVVLVVCLLVCLVVVLVLLPQDQDSVSLCCLQPVVDDDPPGDPLSSLQSNLSSVLVVLVVVCVVVVPDDALQNVLQSQQSNCVPPCNVQRSAFDQQFDDDPQDPQGADHLVCLVVLRVVLSVVLVVCVVPDDVVVSVVVSQVSCQRNVGGDDSVDPDDPDDDPDDNPDDRDRPD

Radius of gyration: 27.03 Å; chains: 1; bounding box: 60×57×72 Å

Secondary structure (DSSP, 8-state):
--TTSSS------HHHHHHHHHHHTT--HHHHHHHHT--HHHHHHHHTTSSPPPHHHHHHHHHHTT--HHHHHHHHHHHHHHHHHTTSTTHHHHHHHHHHHHHTT-HHHHHHHHHHHHHHHHTPPPPHHHHHHHHHHHHHHHHHHHHHHTT----HHHHHHHHHH-PPPTTS-HHHHHHHHHHHHHHHHHHHHHHTT---SHHHHHHHHHHHHTTT-TTTTTS--SS----TT----PPPGGGHHHHHHHHHHHHHHHTTTS-HHHHHHHHHHHHHHH--S--TT----TT--------S-S---

Sequence (305 aa):
MTNFVMSKFVIIMISETLKNQRTNLGLKIQEMSSNTGIDQALLSKYESGKRNPSENHIIALADGYKIPLRQLRRQMLAEKIANLVMYEDNVSEIFMVAESRVAYLSKEELRILDELKKEWQKNRPLNRTQLTKLKEYFALKYTYDSNRIEGNTLSLQETQLVVKEGVTISGKSMREHLEAINHSEAIDFLEDLILNKESLDKRSILDLHRLILKTIDSENAGVYRKVPVSIGGSEYMPPQPFLLEKMMEDYFIHYNRQRKYMHPVILAAEMHERLVSIHPFLTAAKRHFPGHAQKEPLKKKLFER

pLDDT: mean 84.32, std 17.44, range [26.8, 98.12]